Protein AF-A0A7W7HBT0-F1 (afdb_monomer_lite)

Organism: NCBI:txid113568

Secondary structure (DSSP, 8-state):
---GGGSPPPHHHHHHHHHHHHHHSS---TT-HHHHHHHHHHTS-HHHHHHHHHHHHHHHSTTSSSPPP-SHHHHHHHHHHT-HHHHHHHHHHHHHHHHHHHHSEEE-TTS-EEEEEPPPPPP-S----SSSHHHHHHHHHHHHHHHHHHHHH-TTSSSEEEEEEE-SS-EEEEEEEETTTTEEEEE-SS--HHHHHHHHHHHHHHHTT-SS--EEEEEESSPPPHHHHHHHHHTT-EEEEEETTEEEETTTTGGG--

Sequence (258 aa):
MGVRDGLPWLLDEYWIVGDLWLRRGRTVGTGDPEVVAIASLLGRSPSSVSRRVGNFAGTDQPGKGLKPLTGEPLRIWESLRGNPAALARAVAQARSRLTLLNSGFSVSRVGAGVRIIAPELPNTEPVAVTTQETVREAKQAEAELREQFRVWRDPKGQRLRGIAIKAPESTLRVDLYDQSINLLIEVKATTDRDLLRFAVGQLYDYRRYLDFEVDLAILLPSRPNEDLMGLLEVARIGAIWRDGTSFTDSQDGHLLRS

pLDDT: mean 91.41, std 9.84, range [48.25, 98.69]

Structure (mmCIF, N/CA/C/O backbone):
data_AF-A0A7W7HBT0-F1
#
_entry.id   AF-A0A7W7HBT0-F1
#
loop_
_atom_site.group_PDB
_atom_site.id
_atom_site.type_symbol
_atom_site.label_atom_id
_atom_site.label_alt_id
_atom_site.label_comp_id
_atom_site.label_asym_id
_atom_site.label_entity_id
_atom_site.label_seq_id
_atom_site.pdbx_PDB_ins_code
_atom_site.Cartn_x
_atom_site.Cartn_y
_atom_site.Cartn_z
_atom_site.occupancy
_atom_site.B_iso_or_equiv
_atom_site.auth_seq_id
_atom_site.auth_comp_id
_atom_site.auth_asym_id
_atom_site.auth_atom_id
_atom_site.pdbx_PDB_model_num
ATOM 1 N N . MET A 1 1 ? 1.638 19.165 -9.514 1.00 48.25 1 MET A N 1
ATOM 2 C CA . MET A 1 1 ? 2.579 18.260 -8.815 1.00 48.25 1 MET A CA 1
ATOM 3 C C . MET A 1 1 ? 3.932 18.361 -9.496 1.00 48.25 1 MET A C 1
ATOM 5 O O . MET A 1 1 ? 3.962 18.394 -10.719 1.00 48.25 1 MET A O 1
ATOM 9 N N . GLY A 1 2 ? 5.017 18.492 -8.730 1.00 58.69 2 GLY A N 1
ATOM 10 C CA . GLY A 1 2 ? 6.371 18.557 -9.286 1.00 58.69 2 GLY A CA 1
ATOM 11 C C . GLY A 1 2 ? 6.822 17.213 -9.863 1.00 58.69 2 GLY A C 1
ATOM 12 O O . GLY A 1 2 ? 6.301 16.164 -9.489 1.00 58.69 2 GLY A O 1
ATOM 13 N N . VAL A 1 3 ? 7.797 17.258 -10.769 1.00 74.50 3 VAL A N 1
ATOM 14 C CA . VAL A 1 3 ? 8.422 16.068 -11.356 1.00 74.50 3 VAL A CA 1
ATOM 15 C C . VAL A 1 3 ? 9.111 15.252 -10.252 1.00 74.50 3 VAL A C 1
ATOM 17 O O . VAL A 1 3 ? 9.986 15.757 -9.552 1.00 74.50 3 VAL A O 1
ATOM 20 N N . ARG A 1 4 ? 8.742 13.975 -10.101 1.00 83.38 4 ARG A N 1
ATOM 21 C CA . ARG A 1 4 ? 9.194 13.048 -9.042 1.00 83.38 4 ARG A CA 1
ATOM 22 C C . ARG A 1 4 ? 10.583 12.444 -9.288 1.00 83.38 4 ARG A C 1
ATOM 24 O O . ARG A 1 4 ? 10.919 11.410 -8.720 1.00 83.38 4 ARG A O 1
ATOM 31 N N . ASP A 1 5 ? 11.411 13.062 -10.123 1.00 84.06 5 ASP A N 1
ATOM 32 C CA . ASP A 1 5 ? 12.681 12.472 -10.570 1.00 84.06 5 ASP A CA 1
ATOM 33 C C . ASP A 1 5 ? 13.695 12.248 -9.440 1.00 84.06 5 ASP A C 1
ATOM 35 O O . ASP A 1 5 ? 14.483 11.309 -9.521 1.0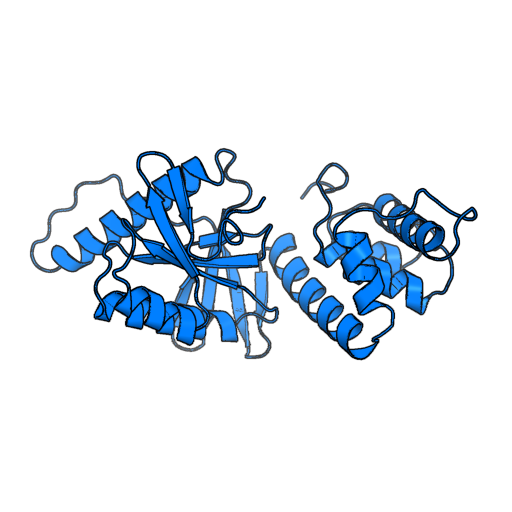0 84.06 5 ASP A O 1
ATOM 39 N N . GLY A 1 6 ? 13.642 13.055 -8.375 1.00 80.25 6 GLY A N 1
ATOM 40 C CA . GLY A 1 6 ? 14.481 12.896 -7.181 1.00 80.25 6 GLY A CA 1
ATOM 41 C C . GLY A 1 6 ? 13.954 11.892 -6.149 1.00 80.25 6 GLY A C 1
ATOM 42 O O . GLY A 1 6 ? 14.636 11.632 -5.161 1.00 80.25 6 GLY A O 1
ATOM 43 N N . LEU A 1 7 ? 12.753 11.337 -6.346 1.00 84.69 7 LEU A N 1
ATOM 44 C CA . LEU A 1 7 ? 12.173 10.353 -5.433 1.00 84.69 7 LEU A CA 1
ATOM 45 C C . LEU A 1 7 ? 12.565 8.923 -5.837 1.00 84.69 7 LEU A C 1
ATOM 47 O O . LEU A 1 7 ? 12.660 8.636 -7.042 1.00 84.69 7 LEU A O 1
ATOM 51 N N . PRO A 1 8 ? 12.721 8.007 -4.858 1.00 87.62 8 PRO A N 1
ATOM 52 C CA . PRO A 1 8 ? 12.894 6.583 -5.123 1.00 87.62 8 PRO A CA 1
ATOM 53 C C . PRO A 1 8 ? 11.833 6.046 -6.086 1.00 87.62 8 PRO A C 1
ATOM 55 O O . PRO A 1 8 ? 10.695 6.521 -6.105 1.00 87.62 8 PRO A O 1
ATOM 58 N N . TRP A 1 9 ? 12.225 5.080 -6.914 1.00 90.88 9 TRP A N 1
ATOM 59 C CA . TRP A 1 9 ? 11.304 4.399 -7.820 1.00 90.88 9 TRP A CA 1
ATOM 60 C C . TRP A 1 9 ? 10.482 3.365 -7.059 1.00 90.88 9 TRP A C 1
ATOM 62 O O . TRP A 1 9 ? 11.053 2.536 -6.353 1.00 90.88 9 TRP A O 1
ATOM 72 N N . LEU A 1 10 ? 9.164 3.401 -7.235 1.00 90.06 10 LEU A N 1
ATOM 73 C CA . LEU A 1 10 ? 8.273 2.338 -6.780 1.00 90.06 10 LEU A CA 1
ATOM 74 C C . LEU A 1 10 ? 8.448 1.111 -7.681 1.00 90.06 10 LEU A C 1
ATOM 76 O O . LEU A 1 10 ? 8.744 1.250 -8.869 1.00 90.06 10 LEU A O 1
ATOM 80 N N . LEU A 1 11 ? 8.204 -0.086 -7.146 1.00 90.19 11 LEU A N 1
ATOM 81 C CA . LEU A 1 11 ? 8.225 -1.323 -7.939 1.00 90.19 11 LEU A CA 1
ATOM 82 C C . LEU A 1 11 ? 7.281 -1.253 -9.152 1.00 90.19 11 LEU A C 1
ATOM 84 O O . LEU A 1 11 ? 7.676 -1.620 -10.254 1.00 90.19 11 LEU A O 1
ATOM 88 N N . ASP A 1 12 ? 6.096 -0.664 -8.983 1.00 93.38 12 ASP A N 1
ATOM 89 C CA . ASP A 1 12 ? 5.114 -0.435 -10.055 1.00 93.38 12 ASP A CA 1
ATOM 90 C C . ASP A 1 12 ? 5.696 0.306 -11.266 1.00 93.38 12 ASP A C 1
ATOM 92 O O . ASP A 1 12 ? 5.396 -0.003 -12.422 1.00 93.38 12 ASP A O 1
ATOM 96 N N . GLU A 1 13 ? 6.571 1.278 -11.004 1.00 95.06 13 GLU A N 1
ATOM 97 C CA . GLU A 1 13 ? 7.217 2.070 -12.043 1.00 95.06 13 GLU A CA 1
ATOM 98 C C . GLU A 1 13 ? 8.218 1.225 -12.845 1.00 95.06 13 GLU A C 1
ATOM 100 O O . GLU A 1 13 ? 8.350 1.412 -14.056 1.00 95.06 13 GLU A O 1
ATOM 105 N N . TYR A 1 14 ? 8.884 0.255 -12.206 1.00 95.38 14 TYR A N 1
ATOM 106 C CA . TYR A 1 14 ? 9.753 -0.691 -12.905 1.00 95.38 14 TYR A CA 1
ATOM 107 C C . TYR A 1 14 ? 8.960 -1.612 -13.835 1.00 95.38 14 TYR A C 1
ATOM 109 O O . TYR A 1 14 ? 9.419 -1.843 -14.950 1.00 95.38 14 TYR A O 1
ATOM 117 N N . TRP A 1 15 ? 7.770 -2.087 -13.450 1.00 94.44 15 TRP A N 1
ATOM 118 C CA . TRP A 1 15 ? 6.969 -2.985 -14.303 1.00 94.44 15 TRP A CA 1
ATOM 119 C C . TRP A 1 15 ? 6.529 -2.310 -15.590 1.00 94.44 15 TRP A C 1
ATOM 121 O O . TRP A 1 15 ? 6.688 -2.874 -16.670 1.00 94.44 15 TRP A O 1
ATOM 131 N N . ILE A 1 16 ? 6.043 -1.075 -15.486 1.00 96.56 16 ILE A N 1
ATOM 132 C CA . ILE A 1 16 ? 5.579 -0.311 -16.646 1.00 96.56 16 ILE A CA 1
ATOM 133 C C . ILE A 1 16 ? 6.736 -0.016 -17.606 1.00 96.56 16 ILE A C 1
ATOM 135 O O . ILE A 1 16 ? 6.577 -0.133 -18.821 1.00 96.56 16 ILE A O 1
ATOM 139 N N . VAL A 1 17 ? 7.908 0.355 -17.081 1.00 96.75 17 VAL A N 1
ATOM 140 C CA . VAL A 1 17 ? 9.071 0.665 -17.924 1.00 96.75 17 VAL A CA 1
ATOM 141 C C . VAL A 1 17 ? 9.735 -0.597 -18.481 1.00 96.75 17 VAL A C 1
ATOM 143 O O . VAL A 1 17 ? 10.187 -0.593 -19.626 1.00 96.75 17 VAL A O 1
ATOM 146 N N . GLY A 1 18 ? 9.772 -1.683 -17.714 1.00 95.12 18 GLY A N 1
ATOM 147 C CA . GLY A 1 18 ? 10.274 -2.975 -18.174 1.00 95.12 18 GLY A CA 1
ATOM 148 C C . GLY A 1 18 ? 9.416 -3.546 -19.303 1.00 95.12 18 GLY A C 1
ATOM 149 O O . GLY A 1 18 ? 9.945 -3.975 -20.325 1.00 95.12 18 GLY A O 1
ATOM 150 N N . ASP A 1 19 ? 8.090 -3.470 -19.181 1.00 96.12 19 ASP A N 1
ATOM 151 C CA . ASP A 1 19 ? 7.163 -3.842 -20.255 1.00 96.12 19 ASP A CA 1
ATOM 152 C C . ASP A 1 19 ? 7.398 -3.032 -21.539 1.00 96.12 19 ASP A C 1
ATOM 154 O O . ASP A 1 19 ? 7.456 -3.603 -22.630 1.00 96.12 19 ASP A O 1
ATOM 158 N N . LEU A 1 20 ? 7.629 -1.718 -21.418 1.00 96.38 20 LEU A N 1
ATOM 159 C CA . LEU A 1 20 ? 8.027 -0.888 -22.557 1.00 96.38 20 LEU A CA 1
ATOM 160 C C . LEU A 1 20 ? 9.319 -1.402 -23.205 1.00 96.38 20 LEU A C 1
ATOM 162 O O . LEU A 1 20 ? 9.377 -1.532 -24.427 1.00 96.38 20 LEU A O 1
ATOM 166 N N . TRP A 1 21 ? 10.345 -1.711 -22.408 1.00 94.81 21 TRP A N 1
ATOM 167 C CA . TRP A 1 21 ? 11.598 -2.269 -22.916 1.00 94.81 21 TRP A CA 1
ATOM 168 C C . TRP A 1 21 ? 11.374 -3.580 -23.683 1.00 94.81 21 TRP A C 1
ATOM 170 O O . TRP A 1 21 ? 11.821 -3.686 -24.824 1.00 94.81 21 TRP A O 1
ATOM 180 N N . LEU A 1 22 ? 10.640 -4.543 -23.113 1.00 93.50 22 LEU A N 1
ATOM 181 C CA . LEU A 1 22 ? 10.389 -5.836 -23.761 1.00 93.50 22 LEU A CA 1
ATOM 182 C C . LEU A 1 22 ? 9.618 -5.693 -25.070 1.00 93.50 22 LEU A C 1
ATOM 184 O O . LEU A 1 22 ? 9.996 -6.300 -26.069 1.00 93.50 22 LEU A O 1
ATOM 188 N N . ARG A 1 23 ? 8.562 -4.872 -25.091 1.00 94.12 23 ARG A N 1
ATOM 189 C CA . ARG A 1 23 ? 7.756 -4.667 -26.303 1.00 94.12 23 ARG A CA 1
ATOM 190 C C . ARG A 1 23 ? 8.524 -3.950 -27.403 1.00 94.12 23 ARG A C 1
ATOM 192 O O . ARG A 1 23 ? 8.277 -4.197 -28.580 1.00 94.12 23 ARG A O 1
ATOM 199 N N . ARG A 1 24 ? 9.421 -3.029 -27.043 1.00 94.81 24 ARG A N 1
ATOM 200 C CA . ARG A 1 24 ? 10.194 -2.252 -28.020 1.00 94.81 24 ARG A CA 1
ATOM 201 C C . ARG A 1 24 ? 11.446 -2.984 -28.490 1.00 94.81 24 ARG A C 1
ATOM 203 O O . ARG A 1 24 ? 11.852 -2.772 -29.629 1.00 94.81 24 ARG A O 1
ATOM 210 N N . GLY A 1 25 ? 12.076 -3.785 -27.630 1.00 92.00 25 GLY A N 1
ATOM 211 C CA . GLY A 1 25 ? 13.332 -4.489 -27.916 1.00 92.00 25 GLY A CA 1
ATOM 212 C C . GLY A 1 25 ? 14.528 -3.563 -28.178 1.00 92.00 25 GLY A C 1
ATOM 213 O O . GLY A 1 25 ? 15.557 -4.006 -28.684 1.00 92.00 25 GLY A O 1
ATOM 214 N N . ARG A 1 26 ? 14.393 -2.264 -27.887 1.00 92.06 26 ARG A N 1
ATOM 215 C CA . ARG A 1 26 ? 15.406 -1.227 -28.117 1.00 92.06 26 ARG A CA 1
ATOM 216 C C . ARG A 1 26 ? 15.222 -0.063 -27.153 1.00 92.06 26 ARG A C 1
ATOM 218 O O . ARG A 1 26 ? 14.149 0.122 -26.580 1.00 92.06 26 ARG A O 1
ATOM 225 N N . THR A 1 27 ? 16.263 0.753 -27.006 1.00 90.62 27 THR A N 1
ATOM 226 C CA . THR A 1 27 ? 16.156 2.012 -26.266 1.00 90.62 27 THR A CA 1
ATOM 227 C C . THR A 1 27 ? 15.203 2.974 -26.980 1.00 90.62 27 THR A C 1
ATOM 229 O O . THR A 1 27 ? 15.028 2.944 -28.203 1.00 90.62 27 THR A O 1
ATOM 232 N N . VAL A 1 28 ? 14.565 3.833 -26.191 1.00 94.44 28 VAL A N 1
ATOM 233 C CA . VAL A 1 28 ? 13.573 4.812 -26.648 1.00 94.44 28 VAL A CA 1
ATOM 234 C C . VAL A 1 28 ? 14.000 6.210 -26.226 1.00 94.44 28 VAL A C 1
ATOM 236 O O . VAL A 1 28 ? 14.587 6.393 -25.158 1.00 94.44 28 VAL A O 1
ATOM 239 N N . GLY A 1 29 ? 13.737 7.194 -27.083 1.00 93.56 29 GLY A N 1
ATOM 240 C CA . GLY A 1 29 ? 14.080 8.592 -26.834 1.00 93.56 29 GLY A CA 1
ATOM 241 C C . GLY A 1 29 ? 13.045 9.310 -25.970 1.00 93.56 29 GLY A C 1
ATOM 242 O O . GLY A 1 29 ? 11.930 8.836 -25.775 1.00 93.56 29 GLY A O 1
ATOM 243 N N . THR A 1 30 ? 13.400 10.497 -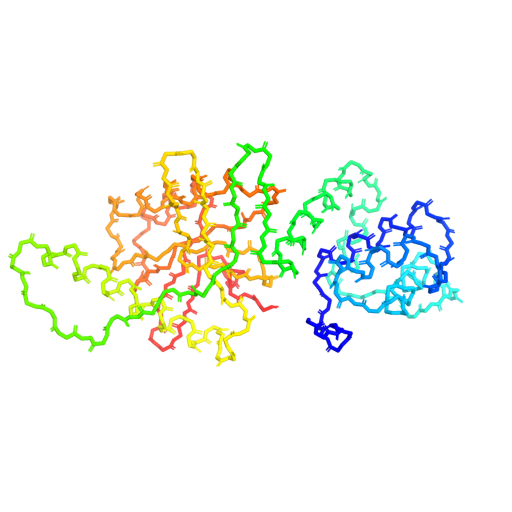25.487 1.00 96.50 30 THR A N 1
ATOM 244 C CA . THR A 1 30 ? 12.529 11.332 -24.641 1.00 96.50 30 THR A CA 1
ATOM 245 C C . THR A 1 30 ? 11.312 11.900 -25.372 1.00 96.50 30 THR A C 1
ATOM 247 O O . THR A 1 30 ? 10.316 12.206 -24.728 1.00 96.50 30 THR A O 1
ATOM 250 N N . GLY A 1 31 ? 11.385 12.033 -26.700 1.00 95.44 31 GLY A N 1
ATOM 251 C CA . GLY A 1 31 ? 10.276 12.480 -27.549 1.00 95.44 31 GLY A CA 1
ATOM 252 C C . GLY A 1 31 ? 9.340 11.363 -28.015 1.00 95.44 31 GLY A C 1
ATOM 253 O O . GLY A 1 31 ? 8.405 11.641 -28.759 1.00 95.44 31 GLY A O 1
ATOM 254 N N . ASP A 1 32 ? 9.585 10.106 -27.628 1.00 97.38 32 ASP A N 1
ATOM 255 C CA . ASP A 1 32 ? 8.683 9.005 -27.970 1.00 97.38 32 ASP A CA 1
ATOM 256 C C . ASP A 1 32 ? 7.313 9.221 -27.284 1.00 97.38 32 ASP A C 1
ATOM 258 O O . ASP A 1 32 ? 7.275 9.413 -26.062 1.00 97.38 32 ASP A O 1
ATOM 262 N N . PRO A 1 33 ? 6.183 9.198 -28.021 1.00 97.25 33 PRO A N 1
ATOM 263 C CA . PRO A 1 33 ? 4.863 9.463 -27.445 1.00 97.25 33 PRO A CA 1
ATOM 264 C C . PRO A 1 33 ? 4.499 8.540 -26.276 1.00 97.25 33 PRO A C 1
ATOM 266 O O . PRO A 1 33 ? 3.848 8.970 -25.323 1.00 97.25 33 PRO A O 1
ATOM 269 N N . GLU A 1 34 ? 4.938 7.280 -26.310 1.00 96.75 34 GLU A N 1
ATOM 270 C CA . GLU A 1 34 ? 4.670 6.325 -25.236 1.00 96.75 34 GLU A CA 1
ATOM 271 C C . GLU A 1 34 ? 5.521 6.626 -23.996 1.00 96.75 34 GLU A C 1
ATOM 273 O O . GLU A 1 34 ? 5.037 6.512 -22.869 1.00 96.75 34 GLU A O 1
ATOM 278 N N . VAL A 1 35 ? 6.761 7.089 -24.189 1.00 97.88 35 VAL A N 1
ATOM 279 C CA . VAL A 1 35 ? 7.620 7.571 -23.096 1.00 97.88 35 VAL A CA 1
ATOM 280 C C . VAL A 1 35 ? 7.002 8.794 -22.428 1.00 97.88 35 VAL A C 1
ATOM 282 O O . VAL A 1 35 ? 6.981 8.861 -21.200 1.00 97.88 35 VAL A O 1
ATOM 285 N N . VAL A 1 36 ? 6.457 9.733 -23.205 1.00 97.56 36 VAL A N 1
ATOM 286 C CA . VAL A 1 36 ? 5.762 10.920 -22.678 1.00 97.56 36 VAL A CA 1
ATOM 287 C C . VAL A 1 36 ? 4.511 10.523 -21.888 1.00 97.56 36 VAL A C 1
ATOM 289 O O . VAL A 1 36 ? 4.302 11.018 -20.779 1.00 97.56 36 VAL A O 1
ATOM 292 N N . ALA A 1 37 ? 3.709 9.591 -22.408 1.00 96.25 37 ALA A N 1
ATOM 293 C CA . ALA A 1 37 ? 2.518 9.099 -21.720 1.00 96.25 37 ALA A CA 1
ATOM 294 C C . ALA A 1 37 ? 2.860 8.378 -20.405 1.00 96.25 37 ALA A C 1
ATOM 296 O O . ALA A 1 37 ? 2.232 8.632 -19.376 1.00 96.25 37 ALA A O 1
ATOM 297 N N . ILE A 1 38 ? 3.885 7.517 -20.408 1.00 97.00 38 ILE A N 1
ATOM 298 C CA . ILE A 1 38 ? 4.370 6.855 -19.191 1.00 97.00 38 ILE A CA 1
ATOM 299 C C . ILE A 1 38 ? 4.902 7.895 -18.208 1.00 97.00 38 ILE A C 1
ATOM 301 O O . ILE A 1 38 ? 4.510 7.872 -17.050 1.00 97.00 38 ILE A O 1
ATOM 305 N N . ALA A 1 39 ? 5.720 8.848 -18.653 1.00 96.12 39 ALA A N 1
ATOM 306 C CA . ALA A 1 39 ? 6.246 9.913 -17.803 1.00 96.12 39 ALA A CA 1
ATOM 307 C C . ALA A 1 39 ? 5.128 10.689 -17.086 1.00 96.12 39 ALA A C 1
ATOM 309 O O . ALA A 1 39 ? 5.198 10.879 -15.871 1.00 96.12 39 ALA A O 1
ATOM 310 N N . SER A 1 40 ? 4.058 11.038 -17.809 1.00 94.62 40 SER A N 1
ATOM 311 C CA . SER A 1 40 ? 2.860 11.651 -17.228 1.00 94.62 40 SER A CA 1
ATOM 312 C C . SER A 1 40 ? 2.193 10.744 -16.188 1.00 94.62 40 SER A C 1
ATOM 314 O O . SER A 1 40 ? 1.950 11.191 -15.068 1.00 94.62 40 SER A O 1
ATOM 316 N N . LEU A 1 41 ? 1.981 9.460 -16.511 1.00 94.81 41 LEU A N 1
ATOM 317 C CA . LEU A 1 41 ? 1.403 8.486 -15.581 1.00 94.81 41 LEU A CA 1
ATOM 318 C C . LEU A 1 41 ? 2.249 8.298 -14.324 1.00 94.81 41 LEU A C 1
ATOM 320 O O . LEU A 1 41 ? 1.666 8.090 -13.271 1.00 94.81 41 LEU A O 1
ATOM 324 N N . LEU A 1 42 ? 3.581 8.334 -14.413 1.00 93.75 42 LEU A N 1
ATOM 325 C CA . LEU A 1 42 ? 4.472 8.137 -13.264 1.00 93.75 42 LEU A CA 1
ATOM 326 C C . LEU A 1 42 ? 4.726 9.436 -12.485 1.00 93.75 42 LEU A C 1
ATOM 328 O O . LEU A 1 42 ? 5.240 9.404 -11.367 1.00 93.75 42 LEU A O 1
ATOM 332 N N . GLY A 1 43 ? 4.361 10.590 -13.050 1.00 92.50 43 GLY A N 1
ATOM 333 C CA . GLY A 1 43 ? 4.745 11.894 -12.515 1.00 92.50 43 GLY A CA 1
ATOM 334 C C . GLY A 1 43 ? 6.257 12.137 -12.596 1.00 92.50 43 GLY A C 1
ATOM 335 O O . GLY A 1 43 ? 6.806 12.847 -11.758 1.00 92.50 43 GLY A O 1
ATOM 336 N N . ARG A 1 44 ? 6.944 11.530 -13.572 1.00 94.38 44 ARG A N 1
ATOM 337 C CA . ARG A 1 44 ? 8.395 11.650 -13.823 1.00 94.38 44 ARG A CA 1
ATOM 338 C C . ARG A 1 44 ? 8.666 12.390 -15.129 1.00 94.38 44 ARG A C 1
ATOM 340 O O . ARG A 1 44 ? 7.746 12.642 -15.900 1.00 94.38 44 ARG A O 1
ATOM 347 N N . SER A 1 45 ? 9.924 12.738 -15.406 1.00 96.25 45 SER A N 1
ATOM 348 C CA . SER A 1 45 ? 10.279 13.287 -16.720 1.00 96.25 45 SER A CA 1
ATOM 349 C C . SER A 1 45 ? 10.422 12.187 -17.784 1.00 96.25 45 SER A C 1
ATOM 351 O O . SER A 1 45 ? 10.832 11.063 -17.466 1.00 96.25 45 SER A O 1
ATOM 353 N N . PRO A 1 46 ? 10.191 12.506 -19.072 1.00 97.69 46 PRO A N 1
ATOM 354 C CA . PRO A 1 46 ? 10.508 11.599 -20.178 1.00 97.69 46 PRO A CA 1
ATOM 355 C C . PRO A 1 46 ? 11.973 11.136 -20.177 1.00 97.69 46 PRO A C 1
ATOM 357 O O . PRO A 1 46 ? 12.264 9.981 -20.482 1.00 97.69 46 PRO A O 1
ATOM 360 N N . SER A 1 47 ? 12.901 12.006 -19.764 1.00 96.44 47 SER A N 1
ATOM 361 C CA . SER A 1 47 ? 14.324 11.680 -19.597 1.00 96.44 47 SER A CA 1
ATOM 362 C C . SER A 1 47 ? 14.558 10.598 -18.546 1.00 96.44 47 SER A C 1
ATOM 364 O O . SER A 1 47 ? 15.361 9.693 -18.762 1.00 96.44 47 SER A O 1
ATOM 366 N N . SER A 1 48 ? 13.846 10.663 -17.421 1.00 96.19 48 SER A N 1
ATOM 367 C CA . SER A 1 48 ? 13.910 9.669 -16.346 1.00 96.19 48 SER A CA 1
ATOM 368 C C . SER A 1 48 ? 13.407 8.300 -16.811 1.00 96.19 48 SER A C 1
ATOM 370 O O . SER A 1 48 ? 14.068 7.285 -16.588 1.00 96.19 48 SER A O 1
ATOM 372 N N . VAL A 1 49 ? 12.292 8.279 -17.548 1.00 97.12 49 VAL A N 1
ATOM 373 C CA . VAL A 1 49 ? 11.718 7.058 -18.134 1.00 97.12 49 VAL A CA 1
ATOM 374 C C . VAL A 1 49 ? 12.646 6.458 -19.195 1.00 97.12 49 VAL A C 1
ATOM 376 O O . VAL A 1 49 ? 12.993 5.283 -19.105 1.00 97.12 49 VAL A O 1
ATOM 379 N N . SER A 1 50 ? 13.114 7.261 -20.155 1.00 96.75 50 SER A N 1
ATOM 380 C CA . SER A 1 50 ? 14.057 6.830 -21.201 1.00 96.75 50 SER A CA 1
ATOM 381 C C . SER A 1 50 ? 15.353 6.267 -20.603 1.00 96.75 50 SER A C 1
ATOM 383 O O . SER A 1 50 ? 15.812 5.190 -20.992 1.00 96.75 50 SER A O 1
ATOM 385 N N . ARG A 1 51 ? 15.903 6.929 -19.574 1.00 95.88 51 ARG A N 1
ATOM 386 C CA . ARG A 1 51 ? 17.058 6.423 -18.824 1.00 95.88 51 ARG A CA 1
ATOM 387 C C . ARG A 1 51 ? 16.754 5.079 -18.166 1.00 95.88 51 ARG A C 1
ATOM 389 O O . ARG A 1 51 ? 17.579 4.174 -18.243 1.00 95.88 51 ARG A O 1
ATOM 396 N N . ARG A 1 52 ? 15.576 4.919 -17.559 1.00 96.25 52 ARG A N 1
ATOM 397 C CA . ARG A 1 52 ? 15.191 3.652 -16.930 1.00 96.25 52 ARG A CA 1
ATOM 398 C C . ARG A 1 52 ? 15.049 2.518 -17.949 1.00 96.25 52 ARG A C 1
ATOM 400 O O . ARG A 1 52 ? 15.519 1.422 -17.661 1.00 96.25 52 ARG A O 1
ATOM 407 N N . VAL A 1 53 ? 14.531 2.779 -19.154 1.00 95.94 53 VAL A N 1
ATOM 408 C CA . VAL A 1 53 ? 14.574 1.807 -20.269 1.00 95.94 53 VAL A CA 1
ATOM 409 C C . VAL A 1 53 ? 16.019 1.420 -20.597 1.00 95.94 53 VAL A C 1
ATOM 411 O O . VAL A 1 53 ? 16.325 0.244 -20.763 1.00 95.94 53 VAL A O 1
ATOM 414 N N . GLY A 1 54 ? 16.936 2.390 -20.621 1.00 95.06 54 GLY A N 1
ATOM 415 C CA . GLY A 1 54 ? 18.366 2.128 -20.801 1.00 95.06 54 GLY A CA 1
ATOM 416 C C . GLY A 1 54 ? 18.994 1.258 -19.702 1.00 95.06 54 GLY A C 1
ATOM 417 O O . GLY A 1 54 ? 19.946 0.531 -19.987 1.00 95.06 54 GLY A O 1
ATOM 418 N N . ASN A 1 55 ? 18.477 1.290 -18.466 1.00 95.25 55 ASN A N 1
ATOM 419 C CA . ASN A 1 55 ? 18.920 0.378 -17.404 1.00 95.25 55 ASN A CA 1
ATOM 420 C C . ASN A 1 55 ? 18.452 -1.061 -17.655 1.00 95.25 55 ASN A C 1
ATOM 422 O O . ASN A 1 55 ? 19.244 -1.977 -17.462 1.00 95.25 55 ASN A O 1
ATOM 426 N N . PHE A 1 56 ? 17.214 -1.262 -18.123 1.00 94.50 56 PHE A N 1
ATOM 427 C CA . PHE A 1 56 ? 16.746 -2.587 -18.551 1.00 94.50 56 PHE A CA 1
ATOM 428 C C . PHE A 1 56 ? 17.570 -3.123 -19.726 1.00 94.50 56 PHE A C 1
ATOM 430 O O . PHE A 1 56 ? 17.946 -4.293 -19.720 1.00 94.50 56 PHE A O 1
ATOM 437 N N . ALA A 1 57 ? 17.939 -2.256 -20.676 1.00 92.69 57 ALA A N 1
ATOM 438 C CA . ALA A 1 57 ? 18.852 -2.619 -21.756 1.00 92.69 57 ALA A CA 1
ATOM 439 C C . ALA A 1 57 ? 20.198 -3.131 -21.224 1.00 92.69 57 ALA A C 1
ATOM 441 O O . ALA A 1 57 ? 20.643 -4.197 -21.631 1.00 92.69 57 ALA A O 1
ATOM 442 N N . GLY A 1 58 ? 20.807 -2.423 -20.267 1.00 93.00 58 GLY A N 1
ATOM 443 C CA . GLY A 1 58 ? 22.059 -2.861 -19.645 1.00 93.00 58 GLY A CA 1
ATOM 444 C C . GLY A 1 58 ? 21.928 -4.121 -18.785 1.00 93.00 58 GLY A C 1
ATOM 445 O O . GLY A 1 58 ? 22.881 -4.891 -18.696 1.00 9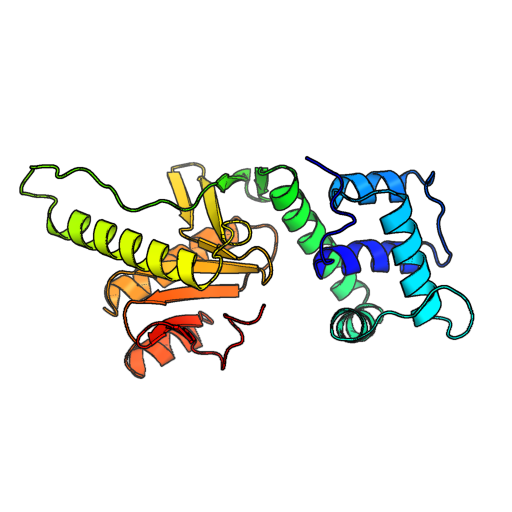3.00 58 GLY A O 1
ATOM 446 N N . THR A 1 59 ? 20.761 -4.355 -18.176 1.00 92.62 59 THR A N 1
ATOM 447 C CA . THR A 1 59 ? 20.443 -5.611 -17.479 1.00 92.62 59 THR A CA 1
ATOM 448 C C . THR A 1 59 ? 20.376 -6.790 -18.445 1.00 92.62 59 THR A C 1
ATOM 450 O O . THR A 1 59 ? 20.960 -7.833 -18.173 1.00 92.62 59 THR A O 1
ATOM 453 N N . ASP A 1 60 ? 19.693 -6.629 -19.577 1.00 88.62 60 ASP A N 1
ATOM 454 C CA . ASP A 1 60 ? 19.478 -7.714 -20.536 1.00 88.62 60 ASP A CA 1
ATOM 455 C C . ASP A 1 60 ? 20.664 -7.920 -21.488 1.00 88.62 60 ASP A C 1
ATOM 457 O O . ASP A 1 60 ? 20.824 -9.003 -22.050 1.00 88.62 60 ASP A O 1
ATOM 461 N N . GLN A 1 61 ? 21.492 -6.891 -21.679 1.00 86.62 61 GLN A N 1
ATOM 462 C CA . GLN A 1 61 ? 22.659 -6.899 -22.559 1.00 86.62 61 GLN A CA 1
ATOM 463 C C . GLN A 1 61 ? 23.892 -6.350 -21.817 1.00 86.62 61 GLN A C 1
ATOM 465 O O . GLN A 1 61 ? 24.322 -5.221 -22.071 1.00 86.62 61 GLN A O 1
ATOM 470 N N . PRO A 1 62 ? 24.499 -7.125 -20.896 1.00 79.44 62 PRO A N 1
ATOM 471 C CA . PRO A 1 62 ? 25.660 -6.672 -20.135 1.00 79.44 62 PRO A CA 1
ATOM 472 C C . PRO A 1 62 ? 26.792 -6.163 -21.042 1.00 79.44 62 PRO A C 1
ATOM 474 O O . PRO A 1 62 ? 27.152 -6.794 -22.034 1.00 79.44 62 PRO A O 1
ATOM 477 N N . GLY A 1 63 ? 27.343 -4.991 -20.715 1.00 74.62 63 GLY A N 1
ATOM 478 C CA . GLY A 1 63 ? 28.364 -4.312 -21.526 1.00 74.62 63 GLY A CA 1
ATOM 479 C C . GLY A 1 63 ? 27.814 -3.436 -22.662 1.00 74.62 63 GLY A C 1
ATOM 480 O O . GLY A 1 63 ? 28.580 -2.694 -23.274 1.00 74.62 63 GLY A O 1
ATOM 481 N N . LYS A 1 64 ? 26.498 -3.459 -22.916 1.00 70.69 64 LYS A N 1
ATOM 482 C CA . LYS A 1 64 ? 25.800 -2.574 -23.859 1.00 70.69 64 LYS A CA 1
ATOM 483 C C . LYS A 1 64 ? 24.611 -1.904 -23.162 1.00 70.69 64 LYS A C 1
ATOM 485 O O . LYS A 1 64 ? 23.580 -2.519 -22.940 1.00 70.69 64 LYS A O 1
ATOM 490 N N . GLY A 1 65 ? 24.729 -0.619 -22.836 1.00 79.44 65 GLY A N 1
ATOM 491 C CA . GLY A 1 65 ? 23.641 0.152 -22.221 1.00 79.44 65 GLY A CA 1
ATOM 492 C C . GLY A 1 65 ? 24.057 0.854 -20.934 1.00 79.44 65 GLY A C 1
ATOM 493 O O . GLY A 1 65 ? 25.242 1.061 -20.679 1.00 79.44 65 GLY A O 1
ATOM 494 N N . LEU A 1 66 ? 23.071 1.271 -20.139 1.00 90.50 66 LEU A N 1
ATOM 495 C CA . LEU A 1 66 ? 23.328 1.936 -18.861 1.00 90.50 66 LEU A CA 1
ATOM 496 C C . LEU A 1 66 ? 23.601 0.918 -17.752 1.00 90.50 66 LEU A C 1
ATOM 498 O O . LEU A 1 66 ? 23.476 -0.285 -17.950 1.00 90.50 66 LEU A O 1
ATOM 502 N N . LYS A 1 67 ? 23.955 1.404 -16.557 1.00 92.69 67 LYS A N 1
ATOM 503 C CA . LYS A 1 67 ? 24.165 0.540 -15.389 1.00 92.69 67 LYS A CA 1
ATOM 504 C C . LYS A 1 67 ? 22.945 -0.383 -15.183 1.00 92.69 67 LYS A C 1
ATOM 506 O O . LYS A 1 67 ? 21.827 0.144 -15.159 1.00 92.69 67 LYS A O 1
ATOM 511 N N . PRO A 1 68 ? 23.141 -1.705 -15.030 1.00 93.31 68 PRO A N 1
ATOM 512 C CA . PRO A 1 68 ? 22.052 -2.643 -14.787 1.00 93.31 68 PRO A CA 1
ATOM 513 C C . PRO A 1 68 ? 21.229 -2.290 -13.547 1.00 93.31 68 PRO A C 1
ATOM 515 O O . PRO A 1 68 ? 21.713 -1.638 -12.616 1.00 93.31 68 PRO A O 1
ATOM 518 N N . LEU A 1 69 ? 19.987 -2.767 -13.528 1.00 93.88 69 LEU A N 1
ATOM 519 C CA . LEU A 1 69 ? 19.187 -2.863 -12.311 1.00 93.88 69 LEU A CA 1
ATOM 520 C C . LEU A 1 69 ? 19.885 -3.749 -11.273 1.00 93.88 69 LEU A C 1
ATOM 522 O O . LEU A 1 69 ? 20.624 -4.665 -11.622 1.00 93.88 69 LEU A O 1
ATOM 526 N N . THR A 1 70 ? 19.624 -3.491 -9.995 1.00 92.94 70 THR A N 1
ATOM 527 C CA . THR A 1 70 ? 20.156 -4.271 -8.870 1.00 92.94 70 THR A CA 1
ATOM 528 C C . THR A 1 70 ? 19.091 -4.450 -7.795 1.00 92.94 70 THR A C 1
ATOM 530 O O . THR A 1 70 ? 18.123 -3.691 -7.751 1.00 92.94 70 THR A O 1
ATOM 533 N N . GLY A 1 71 ? 19.304 -5.401 -6.883 1.00 92.44 71 GLY A N 1
ATOM 534 C CA . GLY A 1 71 ? 18.427 -5.617 -5.732 1.00 92.44 71 GLY A CA 1
ATOM 535 C C . GLY A 1 71 ? 17.060 -6.181 -6.118 1.00 92.44 71 GLY A C 1
ATOM 536 O O . GLY A 1 71 ? 16.933 -6.952 -7.069 1.00 92.44 71 GLY A O 1
ATOM 537 N N . GLU A 1 72 ? 16.030 -5.795 -5.370 1.00 89.75 72 GLU A N 1
ATOM 538 C CA . GLU A 1 72 ? 14.672 -6.313 -5.548 1.00 89.75 72 GLU A CA 1
ATOM 539 C C . GLU A 1 72 ? 14.067 -6.060 -6.944 1.00 89.75 72 GLU A C 1
ATOM 541 O O . GLU A 1 72 ? 13.538 -7.018 -7.516 1.00 89.75 72 GLU A O 1
ATOM 546 N N . PRO A 1 73 ? 14.192 -4.862 -7.558 1.00 91.44 73 PRO A N 1
ATOM 547 C CA . PRO A 1 73 ? 13.703 -4.644 -8.918 1.00 91.44 73 PRO A CA 1
ATOM 548 C C . PRO A 1 73 ? 14.292 -5.618 -9.944 1.00 91.44 73 PRO A C 1
ATOM 550 O O . PRO A 1 73 ? 13.568 -6.075 -10.823 1.00 91.44 73 PRO A O 1
ATOM 553 N N . LEU A 1 74 ? 15.583 -5.965 -9.826 1.00 93.56 74 LEU A N 1
ATOM 554 C CA . LEU A 1 74 ? 16.224 -6.951 -10.702 1.00 93.56 74 LEU A CA 1
ATOM 555 C C . LEU A 1 74 ? 15.638 -8.349 -10.477 1.00 93.56 74 LEU A C 1
ATOM 557 O O . LEU A 1 74 ? 15.212 -8.989 -11.433 1.00 93.56 74 LEU A O 1
ATOM 561 N N . ARG A 1 75 ? 15.564 -8.793 -9.217 1.00 91.19 75 ARG A N 1
ATOM 562 C CA . ARG A 1 75 ? 15.068 -10.131 -8.860 1.00 91.19 75 ARG A CA 1
ATOM 563 C C . ARG A 1 75 ? 13.651 -10.377 -9.383 1.00 91.19 75 ARG A C 1
ATOM 565 O O . ARG A 1 75 ? 13.346 -11.453 -9.888 1.00 91.19 75 ARG A O 1
ATOM 572 N N . ILE A 1 76 ? 12.770 -9.388 -9.244 1.00 86.81 76 ILE A N 1
ATOM 573 C CA . ILE A 1 76 ? 11.390 -9.506 -9.729 1.00 86.81 76 ILE A CA 1
ATOM 574 C C . ILE A 1 76 ? 11.335 -9.327 -11.256 1.00 86.81 76 ILE A C 1
ATOM 576 O O . ILE A 1 76 ? 10.547 -9.995 -11.920 1.00 86.81 76 ILE A O 1
ATOM 580 N N . TRP A 1 77 ? 12.190 -8.486 -11.850 1.00 91.25 77 TRP A N 1
ATOM 581 C CA . TRP A 1 77 ? 12.282 -8.400 -13.308 1.00 91.25 77 TRP A CA 1
ATOM 582 C C . TRP A 1 77 ? 12.620 -9.749 -13.944 1.00 91.25 77 TRP A C 1
ATOM 584 O O . TRP A 1 77 ? 11.948 -10.174 -14.883 1.00 91.25 77 TRP A O 1
ATOM 594 N N . GLU A 1 78 ? 13.622 -10.443 -13.408 1.00 91.00 78 GLU A N 1
ATOM 595 C CA . GLU A 1 78 ? 14.039 -11.768 -13.868 1.00 91.00 78 GLU A CA 1
ATOM 596 C C . GLU A 1 78 ? 12.909 -12.801 -13.762 1.00 91.00 78 GLU A C 1
ATOM 598 O O . GLU A 1 78 ? 12.763 -13.632 -14.659 1.00 91.00 78 GLU A O 1
ATOM 603 N N . SER A 1 79 ? 12.063 -12.715 -12.728 1.00 88.50 79 SER A N 1
ATOM 604 C CA . SER A 1 79 ? 10.920 -13.620 -12.572 1.00 88.50 79 SER A CA 1
ATOM 605 C C . SER A 1 79 ? 9.753 -13.296 -13.513 1.00 88.50 79 SER A C 1
ATOM 607 O O . SER A 1 79 ? 9.090 -14.210 -14.006 1.00 88.50 79 SER A O 1
ATOM 609 N N . LEU A 1 80 ? 9.499 -12.015 -13.799 1.00 87.94 80 LEU A N 1
ATOM 610 C CA . LEU A 1 80 ? 8.368 -11.586 -14.626 1.00 87.94 80 LEU A CA 1
ATOM 611 C C . LEU A 1 80 ? 8.655 -11.652 -16.127 1.00 87.94 80 LEU A C 1
ATOM 613 O O . LEU A 1 80 ? 7.767 -12.016 -16.896 1.00 87.94 80 LEU A O 1
ATOM 617 N N . ARG A 1 81 ? 9.874 -11.318 -16.569 1.00 86.50 81 ARG A N 1
ATOM 618 C CA . ARG A 1 81 ? 10.200 -11.179 -18.002 1.00 86.50 81 ARG A CA 1
ATOM 619 C C . ARG A 1 81 ? 10.005 -12.464 -18.813 1.00 86.50 81 ARG A C 1
ATOM 621 O O . ARG A 1 81 ? 9.718 -12.393 -20.002 1.00 86.50 81 ARG A O 1
ATOM 628 N N . GLY A 1 82 ? 10.152 -13.628 -18.175 1.00 88.62 82 GLY A N 1
ATOM 629 C CA . GLY A 1 82 ? 9.922 -14.943 -18.783 1.00 88.62 82 GLY A CA 1
ATOM 630 C C . GLY A 1 82 ? 8.457 -15.393 -18.762 1.00 88.62 82 GLY A C 1
ATOM 631 O O . GLY A 1 82 ? 8.138 -16.450 -19.299 1.00 88.62 82 GLY A O 1
ATOM 632 N N . ASN A 1 83 ? 7.559 -14.615 -18.151 1.00 93.56 83 ASN A N 1
ATOM 633 C CA . ASN A 1 83 ? 6.146 -14.942 -18.004 1.00 93.56 83 ASN A CA 1
ATOM 634 C C . ASN A 1 83 ? 5.269 -13.754 -18.450 1.00 93.56 83 ASN A C 1
ATOM 636 O O . ASN A 1 83 ? 4.849 -12.940 -17.619 1.00 93.56 83 ASN A O 1
ATOM 640 N N . PRO A 1 84 ? 4.943 -13.661 -19.755 1.00 91.31 84 PRO A N 1
ATOM 641 C CA . PRO A 1 84 ? 4.192 -12.535 -20.312 1.00 91.31 84 PRO A CA 1
ATOM 642 C C . PRO A 1 84 ? 2.845 -12.286 -19.622 1.00 91.31 84 PRO A C 1
ATOM 644 O O . PRO A 1 84 ? 2.456 -11.139 -19.418 1.00 91.31 84 PRO A O 1
ATOM 647 N N . ALA A 1 85 ? 2.145 -13.347 -19.207 1.00 93.81 85 ALA A N 1
ATOM 648 C CA . ALA A 1 85 ? 0.865 -13.227 -18.512 1.00 93.81 85 ALA A CA 1
ATOM 649 C C . ALA A 1 85 ? 1.020 -12.663 -17.088 1.00 93.81 85 ALA A C 1
ATOM 651 O O . ALA A 1 85 ? 0.178 -11.891 -16.625 1.00 93.81 85 ALA A O 1
ATOM 652 N N . ALA A 1 86 ? 2.086 -13.032 -16.370 1.00 93.12 86 ALA A N 1
ATOM 653 C CA . ALA A 1 86 ? 2.391 -12.446 -15.066 1.00 93.12 86 ALA A CA 1
ATOM 654 C C . ALA A 1 86 ? 2.793 -10.971 -15.198 1.00 93.12 86 ALA A C 1
ATOM 656 O O . ALA A 1 86 ? 2.261 -10.139 -14.463 1.00 93.12 86 ALA A O 1
ATOM 657 N N . LEU A 1 87 ? 3.646 -10.638 -16.172 1.00 93.75 87 LEU A N 1
ATOM 658 C CA . LEU A 1 87 ? 4.042 -9.256 -16.435 1.00 93.75 87 LEU A CA 1
ATOM 659 C C . LEU A 1 87 ? 2.840 -8.383 -16.815 1.00 93.75 87 LEU A C 1
ATOM 661 O O . LEU A 1 87 ? 2.654 -7.323 -16.227 1.00 93.75 87 LEU A O 1
ATOM 665 N N . ALA A 1 88 ? 1.984 -8.839 -17.734 1.00 94.50 88 ALA A N 1
ATOM 666 C CA . ALA A 1 88 ? 0.798 -8.090 -18.148 1.00 94.50 88 ALA A CA 1
ATOM 667 C C . ALA A 1 88 ? -0.139 -7.789 -16.966 1.00 94.50 88 ALA A C 1
ATOM 669 O O . ALA A 1 88 ? -0.639 -6.670 -16.840 1.00 94.50 88 ALA A O 1
ATOM 670 N N . ARG A 1 89 ? -0.334 -8.756 -16.055 1.00 94.81 89 ARG A N 1
ATOM 671 C CA . ARG A 1 89 ? -1.105 -8.544 -14.820 1.00 94.81 89 ARG A CA 1
ATOM 672 C C . ARG A 1 89 ? -0.434 -7.529 -13.895 1.00 94.81 89 ARG A C 1
ATOM 674 O O . ARG A 1 89 ? -1.113 -6.613 -13.441 1.00 94.81 89 ARG A O 1
ATOM 681 N N . ALA A 1 90 ? 0.872 -7.653 -13.655 1.00 94.12 90 ALA A N 1
ATOM 682 C CA . ALA A 1 90 ? 1.621 -6.717 -12.815 1.00 94.12 90 ALA A CA 1
ATOM 683 C C . ALA A 1 90 ? 1.570 -5.283 -13.370 1.00 94.12 90 ALA A C 1
ATOM 685 O O . ALA A 1 90 ? 1.313 -4.340 -12.627 1.00 94.12 90 ALA A O 1
ATOM 686 N N . VAL A 1 91 ? 1.723 -5.115 -14.687 1.00 96.12 91 VAL A N 1
ATOM 687 C CA . VAL A 1 91 ? 1.617 -3.816 -15.368 1.00 96.12 91 VAL A CA 1
ATOM 688 C C . VAL A 1 91 ? 0.208 -3.241 -15.251 1.00 96.12 91 VAL A C 1
ATOM 690 O O . VAL A 1 91 ? 0.063 -2.049 -14.986 1.00 96.12 91 VAL A O 1
ATOM 693 N N . ALA A 1 92 ? -0.836 -4.057 -15.427 1.00 96.12 92 ALA A N 1
ATOM 694 C CA . ALA A 1 92 ? -2.216 -3.600 -15.283 1.00 96.12 92 ALA A CA 1
ATOM 695 C C . ALA A 1 92 ? -2.496 -3.086 -13.861 1.00 96.12 92 ALA A C 1
ATOM 697 O O . ALA A 1 92 ? -3.027 -1.987 -13.706 1.00 96.12 92 ALA A O 1
ATOM 698 N N . GLN A 1 93 ? -2.071 -3.830 -12.835 1.00 95.38 93 GLN A N 1
ATOM 699 C CA . GLN A 1 93 ? -2.207 -3.411 -11.436 1.00 95.38 93 GLN A CA 1
ATOM 700 C C . GLN A 1 93 ? -1.392 -2.145 -11.133 1.00 95.38 93 GLN A C 1
ATOM 702 O O . GLN A 1 93 ? -1.925 -1.194 -10.562 1.00 95.38 93 GLN A O 1
ATOM 707 N N . ALA A 1 94 ? -0.134 -2.092 -11.580 1.00 95.62 94 ALA A N 1
ATOM 708 C CA . ALA A 1 94 ? 0.741 -0.932 -11.428 1.00 95.62 94 ALA A CA 1
ATOM 709 C C . ALA A 1 94 ? 0.126 0.333 -12.044 1.00 95.62 94 ALA A C 1
ATOM 711 O O . ALA A 1 94 ? 0.151 1.401 -11.436 1.00 95.62 94 ALA A O 1
ATOM 712 N N . ARG A 1 95 ? -0.476 0.221 -13.236 1.00 96.38 95 ARG A N 1
ATOM 713 C CA . ARG A 1 95 ? -1.176 1.338 -13.885 1.00 96.38 95 ARG A CA 1
ATOM 714 C C . ARG A 1 95 ? -2.368 1.802 -13.056 1.00 96.38 95 ARG A C 1
ATOM 716 O O . ARG A 1 95 ? -2.441 2.990 -12.761 1.00 96.38 95 ARG A O 1
ATOM 723 N N . SER A 1 96 ? -3.247 0.888 -12.640 1.00 95.81 96 SER A N 1
ATOM 724 C CA . SER A 1 96 ? -4.405 1.218 -11.797 1.00 95.81 96 SER A CA 1
ATOM 725 C C . SER A 1 96 ? -3.989 1.934 -10.509 1.00 95.81 96 SER A C 1
ATOM 727 O O . SER A 1 96 ? -4.541 2.984 -10.171 1.00 95.81 96 SER A O 1
ATOM 729 N N . ARG A 1 97 ? -2.962 1.420 -9.825 1.00 95.62 97 ARG A N 1
ATOM 730 C CA . ARG A 1 97 ? -2.440 2.011 -8.592 1.00 95.62 97 ARG A CA 1
ATOM 731 C C . ARG A 1 97 ? -1.811 3.384 -8.820 1.00 95.62 97 ARG A C 1
ATOM 733 O O . ARG A 1 97 ? -2.150 4.333 -8.117 1.00 95.62 97 ARG A O 1
ATOM 740 N N . LEU A 1 98 ? -0.931 3.534 -9.812 1.00 94.69 98 LEU A N 1
ATOM 741 C CA . LEU A 1 98 ? -0.264 4.813 -10.088 1.00 94.69 98 LEU A CA 1
ATOM 742 C C . LEU A 1 98 ? -1.236 5.889 -10.580 1.00 94.69 98 LEU A C 1
ATOM 744 O O . LEU A 1 98 ? -1.055 7.058 -10.238 1.00 94.69 98 LEU A O 1
ATOM 748 N N . THR A 1 99 ? -2.297 5.518 -11.303 1.00 94.81 99 THR A N 1
ATOM 749 C CA . THR A 1 99 ? -3.391 6.440 -11.630 1.00 94.81 99 THR A CA 1
ATOM 750 C C . THR A 1 99 ? -4.028 7.003 -10.362 1.00 94.81 99 THR A C 1
ATOM 752 O O . THR A 1 99 ? -4.134 8.227 -10.238 1.00 94.81 99 THR A O 1
ATOM 755 N N . LEU A 1 100 ? -4.389 6.145 -9.399 1.00 95.06 100 LEU A N 1
ATOM 756 C CA . LEU A 1 100 ? -4.945 6.582 -8.117 1.00 95.06 100 LEU A CA 1
ATOM 757 C C . LEU A 1 100 ? -3.955 7.464 -7.341 1.00 95.06 100 LEU A C 1
ATOM 759 O O . LEU A 1 100 ? -4.340 8.517 -6.839 1.00 95.06 100 LEU A O 1
ATOM 763 N N . LEU A 1 101 ? -2.681 7.069 -7.262 1.00 91.94 101 LEU A N 1
ATOM 764 C CA . LEU A 1 101 ? -1.666 7.799 -6.496 1.00 91.94 101 LEU A CA 1
ATOM 765 C C . LEU A 1 101 ? -1.353 9.185 -7.076 1.00 91.94 101 LEU A C 1
ATOM 767 O O . LEU A 1 101 ? -1.191 10.137 -6.316 1.00 91.94 101 LEU A O 1
ATOM 771 N N . ASN A 1 102 ? -1.272 9.314 -8.403 1.00 90.00 102 ASN A N 1
ATOM 772 C CA . ASN A 1 102 ? -0.857 10.568 -9.035 1.00 90.00 102 ASN A CA 1
ATOM 773 C C . ASN A 1 102 ? -2.011 11.541 -9.293 1.00 90.00 102 ASN A C 1
ATOM 775 O O . ASN A 1 102 ? -1.796 12.750 -9.253 1.00 90.00 102 ASN A O 1
ATOM 779 N N . SER A 1 103 ? -3.230 11.052 -9.531 1.00 91.38 103 SER A N 1
ATOM 780 C CA . SER A 1 103 ? -4.403 11.927 -9.696 1.00 91.38 103 SER A CA 1
ATOM 781 C C . SER A 1 103 ? -5.202 12.125 -8.402 1.00 91.38 103 SER A C 1
ATOM 783 O O . SER A 1 103 ? -6.028 13.032 -8.317 1.00 91.38 103 SER A O 1
ATOM 785 N N . GLY A 1 104 ? -4.974 11.280 -7.391 1.00 93.56 104 GLY A N 1
ATOM 786 C CA . GLY A 1 104 ? -5.749 11.247 -6.151 1.00 93.56 104 GLY A CA 1
ATOM 787 C C . GLY A 1 104 ? -7.142 10.628 -6.301 1.00 93.56 104 GLY A C 1
ATOM 788 O O . GLY A 1 104 ? -7.881 10.576 -5.316 1.00 93.56 104 GLY A O 1
ATOM 789 N N . PHE A 1 105 ? -7.516 10.165 -7.500 1.00 95.38 105 PHE A N 1
ATOM 790 C CA . PHE A 1 105 ? -8.829 9.600 -7.790 1.00 95.38 105 PHE A CA 1
ATOM 791 C C . PHE A 1 105 ? -8.770 8.503 -8.858 1.00 95.38 105 PHE A C 1
ATOM 793 O O . PHE A 1 105 ? -7.996 8.554 -9.804 1.00 95.38 105 PHE A O 1
ATOM 800 N N . SER A 1 106 ? -9.636 7.507 -8.744 1.00 95.12 106 SER A N 1
ATOM 801 C CA . SER A 1 106 ? -9.892 6.550 -9.817 1.00 95.12 106 SER A CA 1
ATOM 802 C C . SER A 1 106 ? -11.325 6.044 -9.728 1.00 95.12 106 SER A C 1
ATOM 804 O O . SER A 1 106 ? -11.985 6.203 -8.701 1.00 95.12 106 SER A O 1
ATOM 806 N N . VAL A 1 107 ? -11.811 5.436 -10.802 1.00 95.12 107 VAL A N 1
ATOM 807 C CA . VAL A 1 107 ? -13.061 4.677 -10.790 1.00 95.12 107 VAL A CA 1
ATOM 808 C C . VAL A 1 107 ? -12.682 3.210 -10.899 1.00 95.12 107 VAL A C 1
ATOM 810 O O . VAL A 1 107 ? -11.961 2.838 -11.822 1.00 95.12 107 VAL A O 1
ATOM 813 N N . SER A 1 108 ? -13.135 2.411 -9.938 1.00 92.88 108 SER A N 1
ATOM 814 C CA . SER A 1 108 ? -12.919 0.963 -9.919 1.00 92.88 108 SER A CA 1
ATOM 815 C C . SER A 1 108 ? -13.667 0.266 -11.056 1.00 92.88 108 SER A C 1
ATOM 817 O O . SER A 1 108 ? -14.659 0.792 -11.571 1.00 92.88 108 SER A O 1
ATOM 819 N N . ARG A 1 109 ? -13.279 -0.968 -11.392 1.00 90.50 109 ARG A N 1
ATOM 820 C CA . ARG A 1 109 ? -13.971 -1.790 -12.407 1.00 90.50 109 ARG A CA 1
ATOM 821 C C . ARG A 1 109 ? -15.458 -2.004 -12.134 1.00 90.50 109 ARG A C 1
ATOM 823 O O . ARG A 1 109 ? -16.219 -2.219 -13.070 1.00 90.50 109 ARG A O 1
ATOM 830 N N . VAL A 1 110 ? -15.873 -1.943 -10.871 1.00 91.25 110 VAL A N 1
ATOM 831 C CA . VAL A 1 110 ? -17.276 -2.088 -10.450 1.00 91.25 110 VAL A CA 1
ATOM 832 C C . VAL A 1 110 ? -18.009 -0.743 -10.334 1.00 91.25 110 VAL A C 1
ATOM 834 O O . VAL A 1 110 ? -19.099 -0.679 -9.775 1.00 91.25 110 VAL A O 1
ATOM 837 N N . GLY A 1 111 ? -17.420 0.346 -10.840 1.00 92.94 111 GLY A N 1
ATOM 838 C CA . GLY A 1 111 ? -18.044 1.670 -10.917 1.00 92.94 111 GLY A CA 1
ATOM 839 C C . GLY A 1 111 ? -17.958 2.516 -9.642 1.00 92.94 111 GLY A C 1
ATOM 840 O O . GLY A 1 111 ? -18.430 3.650 -9.639 1.00 92.94 111 GLY A O 1
ATOM 841 N N . ALA A 1 112 ? -17.340 2.018 -8.566 1.00 95.44 112 ALA A N 1
ATOM 842 C CA . ALA A 1 112 ? -17.143 2.800 -7.344 1.00 95.44 112 ALA A CA 1
ATOM 843 C C . ALA A 1 112 ? -16.013 3.825 -7.508 1.00 95.44 112 ALA A C 1
ATOM 845 O O . ALA A 1 112 ? -14.952 3.500 -8.048 1.00 95.44 112 ALA A O 1
ATOM 846 N N . GLY A 1 113 ? -16.216 5.045 -7.008 1.00 97.31 113 GLY A N 1
ATOM 847 C CA . GLY A 1 113 ? -15.190 6.089 -7.007 1.00 97.31 113 GLY A CA 1
ATOM 848 C C . GLY A 1 113 ? -14.218 5.921 -5.840 1.00 97.31 113 GLY A C 1
ATOM 849 O O . GLY A 1 113 ? -14.650 5.860 -4.698 1.00 97.31 113 GLY A O 1
ATOM 850 N N . VAL A 1 114 ? -12.914 5.898 -6.092 1.00 97.81 114 VAL A N 1
ATOM 851 C CA . VAL A 1 114 ? -11.868 5.693 -5.076 1.00 97.81 114 VAL A CA 1
ATOM 852 C C . VAL A 1 114 ? -10.996 6.938 -4.987 1.00 97.81 114 VAL A C 1
ATOM 854 O O . VAL A 1 114 ? -10.447 7.373 -5.998 1.00 97.81 114 VAL A O 1
ATOM 857 N N . ARG A 1 115 ? -10.855 7.525 -3.795 1.00 97.56 115 ARG A N 1
ATOM 858 C CA . ARG A 1 115 ? -10.086 8.757 -3.552 1.00 97.56 115 ARG A CA 1
ATOM 859 C C . ARG A 1 115 ? -9.029 8.561 -2.479 1.00 97.56 115 ARG A C 1
ATOM 861 O O . ARG A 1 115 ? -9.334 8.044 -1.408 1.00 97.56 115 ARG A O 1
ATOM 868 N N . ILE A 1 116 ? -7.826 9.073 -2.729 1.00 95.81 116 ILE A N 1
ATOM 869 C CA . ILE A 1 116 ? -6.823 9.269 -1.679 1.00 95.81 116 ILE A CA 1
ATOM 870 C C . ILE A 1 116 ? -7.235 10.474 -0.834 1.00 95.81 116 ILE A C 1
ATOM 872 O O . ILE A 1 116 ? -7.548 11.541 -1.364 1.00 95.81 116 ILE A O 1
ATOM 876 N N . ILE A 1 117 ? -7.219 10.305 0.483 1.00 94.69 117 ILE A N 1
ATOM 877 C CA . ILE A 1 117 ? -7.573 11.343 1.453 1.00 94.69 117 ILE A CA 1
ATOM 878 C C . ILE A 1 117 ? -6.522 11.410 2.565 1.00 94.69 117 ILE A C 1
ATOM 880 O O . ILE A 1 117 ? -5.679 10.521 2.704 1.00 94.69 117 ILE A O 1
ATOM 884 N N . ALA A 1 118 ? -6.558 12.468 3.371 1.00 92.19 118 ALA A N 1
ATOM 885 C CA . ALA A 1 118 ? -5.778 12.501 4.603 1.00 92.19 118 ALA A CA 1
ATOM 886 C C . ALA A 1 118 ? -6.300 11.435 5.591 1.00 92.19 118 ALA A C 1
ATOM 888 O O . ALA A 1 118 ? -7.519 11.221 5.647 1.00 92.19 118 ALA A O 1
ATOM 889 N N . PRO A 1 119 ? -5.418 10.781 6.373 1.00 88.75 119 PRO A N 1
ATOM 890 C CA . PRO A 1 119 ? -5.846 9.994 7.524 1.00 88.75 119 PRO A CA 1
ATOM 891 C C . PRO A 1 119 ? -6.714 10.849 8.450 1.00 88.75 119 PRO A C 1
ATOM 893 O O . PRO A 1 119 ? -6.492 12.053 8.582 1.00 88.75 119 PRO A O 1
ATOM 896 N N . GLU A 1 120 ? -7.728 10.243 9.056 1.00 84.44 120 GLU A N 1
ATOM 897 C CA . GLU A 1 120 ? -8.531 10.938 10.063 1.00 84.44 120 GLU A CA 1
ATOM 898 C C . GLU A 1 120 ? -7.732 11.059 11.367 1.00 84.44 120 GLU A C 1
ATOM 900 O O . GLU A 1 120 ? -7.119 10.085 11.810 1.00 84.44 120 GLU A O 1
ATOM 905 N N . LEU A 1 121 ? -7.737 12.263 11.940 1.00 79.25 121 LEU A N 1
ATOM 906 C CA . LEU A 1 121 ? -7.023 12.624 13.163 1.00 79.25 121 LEU A CA 1
ATOM 907 C C . LEU A 1 121 ? -7.961 12.551 14.383 1.00 79.25 121 LEU A C 1
ATOM 909 O O . LEU A 1 121 ? -9.176 12.656 14.205 1.00 79.25 121 LEU A O 1
ATOM 913 N N . PRO A 1 122 ? -7.420 12.415 15.609 1.00 79.06 122 PRO A N 1
ATOM 914 C CA . PRO A 1 122 ? -8.213 12.488 16.834 1.00 79.06 122 PRO A CA 1
ATOM 915 C C . PRO A 1 122 ? -8.977 13.812 16.948 1.00 79.06 122 PRO A C 1
ATOM 917 O O . PRO A 1 122 ? -8.447 14.872 16.605 1.00 79.06 122 PRO A O 1
ATOM 920 N N . ASN A 1 123 ? -10.199 13.766 17.482 1.00 71.88 123 ASN A N 1
ATOM 921 C CA . ASN A 1 123 ? -10.942 14.981 17.809 1.00 71.88 123 ASN A CA 1
ATOM 922 C C . ASN A 1 123 ? -10.335 15.646 19.053 1.00 71.88 123 ASN A C 1
ATOM 924 O O . ASN A 1 123 ? -10.034 14.971 20.036 1.00 71.88 123 ASN A O 1
ATOM 928 N N . THR A 1 124 ? -10.182 16.973 19.022 1.00 64.62 124 THR A N 1
ATOM 929 C CA . THR A 1 124 ? -9.598 17.757 20.127 1.00 64.62 124 THR A CA 1
ATOM 930 C C . THR A 1 124 ? -10.630 18.445 21.023 1.00 64.62 124 THR A C 1
ATOM 932 O O . THR A 1 124 ? -10.245 19.023 22.036 1.00 64.62 124 THR A O 1
ATOM 935 N N . GLU A 1 125 ? -11.923 18.416 20.684 1.00 59.72 125 GLU A N 1
ATOM 936 C CA . GLU A 1 125 ? -12.965 19.088 21.475 1.00 59.72 125 GLU A CA 1
ATOM 937 C C . GLU A 1 125 ? -13.721 18.131 22.416 1.00 59.72 125 GLU A C 1
ATOM 939 O O . GLU A 1 125 ? -14.169 17.066 21.978 1.00 59.72 125 GLU A O 1
ATOM 944 N N . PRO A 1 126 ? -13.921 18.503 23.699 1.00 49.50 126 PRO A N 1
ATOM 945 C CA . PRO A 1 126 ? -14.771 17.755 24.616 1.00 49.50 126 PRO A CA 1
ATOM 946 C C . PRO A 1 126 ? -16.244 17.977 24.255 1.00 49.50 126 PRO A C 1
ATOM 948 O O . PRO A 1 126 ? -16.761 19.088 24.338 1.00 49.50 126 PRO A O 1
ATOM 951 N N . VAL A 1 127 ? -16.944 16.911 23.869 1.00 51.09 127 VAL A N 1
ATOM 952 C CA . VAL A 1 127 ? -18.363 16.978 23.479 1.00 51.09 127 VAL A CA 1
ATOM 953 C C . VAL A 1 127 ? -19.214 16.224 24.504 1.00 51.09 127 VAL A C 1
ATOM 955 O O . VAL A 1 127 ? -18.884 15.102 24.887 1.00 51.09 127 VAL A O 1
ATOM 958 N N . ALA A 1 128 ? -20.327 16.805 24.948 1.00 49.69 128 ALA A N 1
ATOM 959 C CA . ALA A 1 128 ? -21.186 16.257 26.002 1.00 49.69 128 ALA A CA 1
ATOM 960 C C . ALA A 1 128 ? -22.506 15.690 25.440 1.00 49.69 128 ALA A C 1
ATOM 962 O O . ALA A 1 128 ? -23.398 16.485 25.177 1.00 49.69 128 ALA A O 1
ATOM 963 N N . VAL A 1 129 ? -22.653 14.359 25.271 1.00 48.69 129 VAL A N 1
ATOM 964 C CA . VAL A 1 129 ? -23.957 13.645 25.137 1.00 48.69 129 VAL A CA 1
ATOM 965 C C . VAL A 1 129 ? -23.804 12.146 25.499 1.00 48.69 129 VAL A C 1
ATOM 967 O O . VAL A 1 129 ? -22.862 11.495 25.054 1.00 48.69 129 VAL A O 1
ATOM 970 N N . THR A 1 130 ? -24.755 11.597 26.267 1.00 57.03 130 THR A N 1
ATOM 971 C CA . THR A 1 130 ? -24.592 10.461 27.211 1.00 57.03 130 THR A CA 1
ATOM 972 C C . THR A 1 130 ? -25.108 9.076 26.743 1.00 57.03 130 THR A C 1
ATOM 974 O O . THR A 1 130 ? -25.260 8.177 27.558 1.00 57.03 130 THR A O 1
ATOM 977 N N . THR A 1 131 ? -25.403 8.835 25.457 1.00 51.16 131 THR A N 1
ATOM 978 C CA . THR A 1 131 ? -25.863 7.493 24.982 1.00 51.16 131 THR A CA 1
ATOM 979 C C . THR A 1 131 ? -25.090 6.915 23.792 1.00 51.16 131 THR A C 1
ATOM 981 O O . THR A 1 131 ? -25.314 5.772 23.406 1.00 51.16 131 THR A O 1
ATOM 984 N N . GLN A 1 132 ? -24.123 7.660 23.249 1.00 60.47 132 GLN A N 1
ATOM 985 C CA . GLN A 1 132 ? -23.164 7.198 22.229 1.00 60.47 132 GLN A CA 1
ATOM 986 C C . GLN A 1 132 ? -21.744 7.030 22.796 1.00 60.47 132 GLN A C 1
ATOM 988 O O . GLN A 1 132 ? -20.783 6.940 22.037 1.00 60.47 132 GLN A O 1
ATOM 993 N N . GLU A 1 133 ? -21.603 7.033 24.121 1.00 67.50 133 GLU A N 1
ATOM 994 C CA . GLU A 1 133 ? -20.319 7.200 24.800 1.00 67.50 133 GLU A CA 1
ATOM 995 C C . GLU A 1 133 ? -19.338 6.068 24.481 1.00 67.50 133 GLU A C 1
ATOM 997 O O . GLU A 1 133 ? -18.264 6.355 23.973 1.00 67.50 133 GLU A O 1
ATOM 1002 N N . THR A 1 134 ? -19.745 4.801 24.594 1.00 69.62 134 THR A N 1
ATOM 1003 C CA . THR A 1 134 ? -18.869 3.641 24.330 1.00 69.62 134 THR A CA 1
ATOM 1004 C C . THR A 1 134 ? -18.414 3.534 22.871 1.00 69.62 134 THR A C 1
ATOM 1006 O O . THR A 1 134 ? -17.241 3.300 22.589 1.00 69.62 134 THR A O 1
ATOM 1009 N N . VAL A 1 135 ? -19.320 3.747 21.909 1.00 75.62 135 VAL A N 1
ATOM 1010 C CA . VAL A 1 135 ? -18.978 3.762 20.473 1.00 75.62 135 VAL A CA 1
ATOM 1011 C C . VAL A 1 135 ? -18.047 4.931 20.157 1.00 75.62 135 VAL A C 1
ATOM 1013 O O . VAL A 1 135 ? -17.148 4.812 19.325 1.00 75.62 135 VAL A O 1
ATOM 1016 N N . ARG A 1 136 ? -18.252 6.076 20.809 1.00 77.62 136 ARG A N 1
ATOM 1017 C CA . ARG A 1 136 ? -17.412 7.258 20.631 1.00 77.62 136 ARG A CA 1
ATOM 1018 C C . ARG A 1 136 ? -16.036 7.082 21.267 1.00 77.62 136 ARG A C 1
ATOM 1020 O O . ARG A 1 136 ? -15.055 7.454 20.637 1.00 77.62 136 ARG A O 1
ATOM 1027 N N . GLU A 1 137 ? -15.961 6.509 22.462 1.00 82.75 137 GLU A N 1
ATOM 1028 C CA . GLU A 1 137 ? -14.715 6.159 23.147 1.00 82.75 137 GLU A CA 1
ATOM 1029 C C . GLU A 1 137 ? -13.886 5.195 22.302 1.00 82.75 137 GLU A C 1
ATOM 1031 O O . GLU A 1 137 ? -12.703 5.443 22.087 1.00 82.75 137 GLU A O 1
ATOM 1036 N N . ALA A 1 138 ? -14.514 4.161 21.733 1.00 84.06 138 ALA A N 1
ATOM 1037 C CA . ALA A 1 138 ? -13.842 3.243 20.819 1.00 84.06 138 ALA A CA 1
ATOM 1038 C C . ALA A 1 138 ? -13.278 3.972 19.586 1.00 84.06 138 ALA A C 1
ATOM 1040 O O . ALA A 1 138 ? -12.105 3.806 19.263 1.00 84.06 138 ALA A O 1
ATOM 1041 N N . LYS A 1 139 ? -14.069 4.843 18.940 1.00 86.94 139 LYS A N 1
ATOM 1042 C CA . LYS A 1 139 ? -13.607 5.646 17.790 1.00 86.94 139 LYS A CA 1
ATOM 1043 C C . LYS A 1 139 ? -12.477 6.610 18.146 1.00 86.94 139 LYS A C 1
ATOM 1045 O O . LYS A 1 139 ? -11.563 6.808 17.352 1.00 86.94 139 LYS A O 1
ATOM 1050 N N . GLN A 1 140 ? -12.540 7.219 19.326 1.00 88.88 140 GLN A N 1
ATOM 1051 C CA . GLN A 1 140 ? -11.492 8.109 19.809 1.00 88.88 140 GLN A CA 1
ATOM 1052 C C . GLN A 1 140 ? -10.198 7.326 20.075 1.00 88.88 140 GLN A C 1
ATOM 1054 O O . GLN A 1 140 ? -9.139 7.732 19.605 1.00 88.88 140 GLN A O 1
ATOM 1059 N N . ALA A 1 141 ? -10.285 6.171 20.738 1.00 92.12 141 ALA A N 1
ATOM 1060 C CA . ALA A 1 141 ? -9.142 5.293 20.975 1.00 92.12 141 ALA A CA 1
ATOM 1061 C C . ALA A 1 141 ? -8.537 4.753 19.662 1.00 92.12 141 ALA A C 1
ATOM 1063 O O . ALA A 1 141 ? -7.314 4.677 19.530 1.00 92.12 141 ALA A O 1
ATOM 1064 N N . GLU A 1 142 ? -9.365 4.440 18.658 1.00 94.75 142 GLU A N 1
ATOM 1065 C CA . GLU A 1 142 ? -8.909 4.098 17.303 1.00 94.75 142 GLU A CA 1
ATOM 1066 C C . GLU A 1 142 ? -8.143 5.261 16.663 1.00 94.75 142 GLU A C 1
ATOM 1068 O O . GLU A 1 142 ? -7.043 5.062 16.145 1.00 94.75 142 GLU A O 1
ATOM 1073 N N . ALA A 1 143 ? -8.678 6.484 16.727 1.00 93.25 143 ALA A N 1
ATOM 1074 C CA . ALA A 1 143 ? -8.020 7.664 16.173 1.00 93.25 143 ALA A CA 1
ATOM 1075 C C . ALA A 1 143 ? -6.679 7.965 16.870 1.00 93.25 143 ALA A C 1
ATOM 1077 O O . ALA A 1 143 ? -5.696 8.300 16.206 1.00 93.25 143 ALA A O 1
ATOM 1078 N N . GLU A 1 144 ? -6.607 7.804 18.192 1.00 94.62 144 GLU A N 1
ATOM 1079 C CA . GLU A 1 144 ? -5.375 7.973 18.969 1.00 94.62 144 GLU A CA 1
ATOM 1080 C C . GLU A 1 144 ? -4.315 6.929 18.603 1.00 94.62 144 GLU A C 1
ATOM 1082 O O . GLU A 1 144 ? -3.159 7.284 18.360 1.00 94.62 144 GLU A O 1
ATOM 1087 N N . LEU A 1 145 ? -4.697 5.651 18.508 1.00 96.44 145 LEU A N 1
ATOM 1088 C CA . LEU A 1 145 ? -3.798 4.575 18.087 1.00 96.44 145 LEU A CA 1
ATOM 1089 C C . LEU A 1 145 ? -3.295 4.793 16.652 1.00 96.44 145 LEU A C 1
ATOM 1091 O O . LEU A 1 145 ? -2.102 4.635 16.372 1.00 96.44 145 LEU A O 1
ATOM 1095 N N . ARG A 1 146 ? -4.190 5.211 15.752 1.00 96.12 146 ARG A N 1
ATOM 1096 C CA . ARG A 1 146 ? -3.869 5.559 14.365 1.00 96.12 146 ARG A CA 1
ATOM 1097 C C . ARG A 1 146 ? -2.825 6.667 14.295 1.00 96.12 146 ARG A C 1
ATOM 1099 O O . ARG A 1 146 ? -1.865 6.549 13.536 1.00 96.12 146 ARG A O 1
ATOM 1106 N N . GLU A 1 147 ? -2.992 7.724 15.085 1.00 94.81 147 GLU A N 1
ATOM 1107 C CA . GLU A 1 147 ? -2.064 8.855 15.103 1.00 94.81 147 GLU A CA 1
ATOM 1108 C C . GLU A 1 147 ? -0.702 8.473 15.691 1.00 94.81 147 GLU A C 1
ATOM 1110 O O . GLU A 1 147 ? 0.331 8.826 15.120 1.00 94.81 147 GLU A O 1
ATOM 1115 N N . GLN A 1 148 ? -0.676 7.678 16.766 1.00 95.38 148 GLN A N 1
ATOM 1116 C CA . GLN A 1 148 ? 0.569 7.139 17.327 1.00 95.38 148 GLN A CA 1
ATOM 1117 C C . GLN A 1 148 ? 1.349 6.335 16.280 1.00 95.38 148 GLN A C 1
ATOM 1119 O O . GLN A 1 148 ? 2.548 6.558 16.084 1.00 95.38 148 GLN A O 1
ATOM 1124 N N . PHE A 1 149 ? 0.665 5.442 15.559 1.00 96.62 149 PHE A N 1
ATOM 1125 C CA . PHE A 1 149 ? 1.277 4.678 14.476 1.00 96.62 149 PHE A CA 1
ATOM 1126 C C . PHE A 1 149 ? 1.739 5.579 13.331 1.00 96.62 149 PHE A C 1
ATOM 1128 O O . PHE A 1 149 ? 2.852 5.415 12.832 1.00 96.62 149 PHE A O 1
ATOM 1135 N N . ARG A 1 150 ? 0.930 6.572 12.936 1.00 95.25 150 ARG A N 1
ATOM 1136 C CA . ARG A 1 150 ? 1.275 7.513 11.865 1.00 95.25 150 ARG A CA 1
ATOM 1137 C C . ARG A 1 150 ? 2.545 8.296 12.185 1.00 95.25 150 ARG A C 1
ATOM 1139 O O . ARG A 1 150 ? 3.421 8.389 11.329 1.00 95.25 150 ARG A O 1
ATOM 1146 N N . VAL A 1 151 ? 2.659 8.837 13.398 1.00 94.25 151 VAL A N 1
ATOM 1147 C CA . VAL A 1 151 ? 3.836 9.596 13.848 1.00 94.25 151 VAL A CA 1
ATOM 1148 C C . VAL A 1 151 ? 5.087 8.718 13.864 1.00 94.25 151 VAL A C 1
ATOM 1150 O O . VAL A 1 151 ? 6.137 9.154 13.394 1.00 94.25 151 VAL A O 1
ATOM 1153 N N . TRP A 1 152 ? 4.976 7.479 14.351 1.00 95.31 152 TRP A N 1
ATOM 1154 C CA . TRP A 1 152 ? 6.095 6.535 14.385 1.00 95.31 152 TRP A CA 1
ATOM 1155 C C . TRP A 1 152 ? 6.527 6.082 12.979 1.00 95.31 152 TRP A C 1
ATOM 1157 O O . TRP A 1 152 ? 7.718 6.083 12.662 1.00 95.31 152 TRP A O 1
ATOM 1167 N N . ARG A 1 153 ? 5.571 5.724 12.112 1.00 93.56 153 ARG A N 1
ATOM 1168 C CA . ARG A 1 153 ? 5.834 5.109 10.798 1.00 93.56 153 ARG A CA 1
ATOM 1169 C C . ARG A 1 153 ? 6.142 6.115 9.693 1.00 93.56 153 ARG A C 1
ATOM 1171 O O . ARG A 1 153 ? 6.902 5.803 8.771 1.00 93.56 153 ARG A O 1
ATOM 1178 N N . ASP A 1 154 ? 5.518 7.286 9.753 1.00 92.50 154 ASP A N 1
ATOM 1179 C CA . ASP A 1 154 ? 5.556 8.329 8.730 1.00 92.50 154 ASP A CA 1
ATOM 1180 C C . ASP A 1 154 ? 5.699 9.724 9.368 1.00 92.50 154 ASP A C 1
ATOM 1182 O O . ASP A 1 154 ? 4.804 10.572 9.260 1.00 92.50 154 ASP A O 1
ATOM 1186 N N . PRO A 1 155 ? 6.851 10.010 10.007 1.00 87.94 155 PRO A N 1
ATOM 1187 C CA . PRO A 1 155 ? 7.074 11.274 10.710 1.00 87.94 155 PRO A CA 1
ATOM 1188 C C . PRO A 1 155 ? 7.014 12.496 9.781 1.00 87.94 155 PRO A C 1
ATOM 1190 O O . PRO A 1 155 ? 6.761 13.609 10.233 1.00 87.94 155 PRO A O 1
ATOM 1193 N N . LYS A 1 156 ? 7.222 12.306 8.469 1.00 87.06 156 LYS A N 1
ATOM 1194 C CA . LYS A 1 156 ? 7.113 13.370 7.457 1.00 87.06 156 LYS A CA 1
ATOM 1195 C C . LYS A 1 156 ? 5.692 13.540 6.906 1.00 87.06 156 LYS A C 1
ATOM 1197 O O . LYS A 1 156 ? 5.459 14.495 6.170 1.00 87.06 156 LYS A O 1
ATOM 1202 N N . GLY A 1 157 ? 4.762 12.631 7.214 1.00 86.12 157 GLY A N 1
ATOM 1203 C CA . GLY A 1 157 ? 3.377 12.665 6.734 1.00 86.12 157 GLY A CA 1
ATOM 1204 C C . GLY A 1 157 ? 3.235 12.480 5.218 1.00 86.12 157 GLY A C 1
ATOM 1205 O O . GLY A 1 157 ? 2.290 12.987 4.610 1.00 86.12 157 GLY A O 1
ATOM 1206 N N . GLN A 1 158 ? 4.180 11.808 4.560 1.00 82.81 158 GLN A N 1
ATOM 1207 C CA . GLN A 1 158 ? 4.227 11.692 3.095 1.00 82.81 158 GLN A CA 1
ATOM 1208 C C . GLN A 1 158 ? 3.832 10.310 2.566 1.00 82.81 158 GLN A C 1
ATOM 1210 O O . GLN A 1 158 ? 3.582 10.184 1.370 1.00 82.81 158 GLN A O 1
ATOM 1215 N N . ARG A 1 159 ? 3.758 9.304 3.436 1.00 88.81 159 ARG A N 1
ATOM 1216 C CA . ARG A 1 159 ? 3.610 7.886 3.093 1.00 88.81 159 ARG A CA 1
ATOM 1217 C C . ARG A 1 159 ? 2.217 7.346 3.400 1.00 88.81 159 ARG A C 1
ATOM 1219 O O . ARG A 1 159 ? 1.631 6.679 2.552 1.00 88.81 159 ARG A O 1
ATOM 1226 N N . LEU A 1 160 ? 1.695 7.626 4.592 1.00 94.50 160 LEU A N 1
ATOM 1227 C CA . LEU A 1 160 ? 0.415 7.093 5.050 1.00 94.50 160 LEU A CA 1
ATOM 1228 C C . LEU A 1 160 ? -0.733 8.012 4.631 1.00 94.50 160 LEU A C 1
ATOM 1230 O O . LEU A 1 160 ? -0.680 9.234 4.806 1.00 94.50 160 LEU A O 1
ATOM 1234 N N . ARG A 1 161 ? -1.782 7.427 4.057 1.00 95.06 161 ARG A N 1
ATOM 1235 C CA . ARG A 1 161 ? -3.005 8.119 3.622 1.00 95.06 161 ARG A CA 1
ATOM 1236 C C . ARG A 1 161 ? -4.240 7.363 4.080 1.00 95.06 161 ARG A C 1
ATOM 1238 O O . ARG A 1 161 ? -4.119 6.221 4.476 1.00 95.06 161 ARG A O 1
ATOM 1245 N N . GLY A 1 162 ? -5.412 7.976 3.995 1.00 95.94 162 GLY A N 1
ATOM 1246 C CA . GLY A 1 162 ? -6.674 7.238 3.997 1.00 95.94 162 GLY A CA 1
ATOM 1247 C C . GLY A 1 162 ? -7.152 6.982 2.567 1.00 95.94 162 GLY A C 1
ATOM 1248 O O . GLY A 1 162 ? -6.668 7.607 1.613 1.00 95.94 162 GLY A O 1
ATOM 1249 N N . ILE A 1 163 ? -8.156 6.119 2.423 1.00 96.94 163 ILE A N 1
ATOM 1250 C CA . ILE A 1 163 ? -8.895 5.949 1.165 1.00 96.94 163 ILE A CA 1
ATOM 1251 C C . ILE A 1 163 ? -10.387 6.140 1.434 1.00 96.94 163 ILE A C 1
ATOM 1253 O O . ILE A 1 163 ? -10.936 5.523 2.339 1.00 96.94 163 ILE A O 1
ATOM 1257 N N . ALA A 1 164 ? -11.054 6.970 0.633 1.00 97.69 164 ALA A N 1
ATOM 1258 C CA . ALA A 1 164 ? -12.514 7.010 0.564 1.00 97.69 164 ALA A CA 1
ATOM 1259 C C . ALA A 1 164 ? -12.993 6.246 -0.670 1.00 97.69 164 ALA A C 1
ATOM 1261 O O . ALA A 1 164 ? -12.544 6.519 -1.784 1.00 97.69 164 ALA A O 1
ATOM 1262 N N . ILE A 1 165 ? -13.944 5.339 -0.475 1.00 97.44 165 ILE A N 1
ATOM 1263 C CA . ILE A 1 165 ? -14.579 4.564 -1.538 1.00 97.44 165 ILE A CA 1
ATOM 1264 C C . ILE A 1 165 ? -16.051 4.959 -1.582 1.00 97.44 165 ILE A C 1
ATOM 1266 O O . ILE A 1 165 ? -16.815 4.694 -0.656 1.00 97.44 165 ILE A O 1
ATOM 1270 N N . LYS A 1 166 ? -16.459 5.604 -2.669 1.00 97.38 166 LYS A N 1
ATOM 1271 C CA . LYS A 1 166 ? -17.848 5.930 -2.964 1.00 97.38 166 LYS A CA 1
ATOM 1272 C C . LYS A 1 166 ? -18.504 4.733 -3.650 1.00 97.38 166 LYS A C 1
ATOM 1274 O O . LYS A 1 166 ? -18.425 4.597 -4.871 1.00 97.38 166 LYS A O 1
ATOM 1279 N N . ALA A 1 167 ? -19.104 3.869 -2.839 1.00 92.50 167 ALA A N 1
ATOM 1280 C CA . ALA A 1 167 ? -19.940 2.758 -3.271 1.00 92.50 167 ALA A CA 1
ATOM 1281 C C . ALA A 1 167 ? -21.369 3.252 -3.608 1.00 92.50 167 ALA A C 1
ATOM 1283 O O . ALA A 1 167 ? -21.704 4.394 -3.273 1.00 92.50 167 ALA A O 1
ATOM 1284 N N . PRO A 1 168 ? -22.217 2.428 -4.260 1.00 87.00 168 PRO A N 1
ATOM 1285 C CA . PRO A 1 168 ? -23.574 2.832 -4.641 1.00 87.00 168 PRO A CA 1
ATOM 1286 C C . PRO A 1 168 ? -24.414 3.348 -3.463 1.00 87.00 168 PRO A C 1
ATOM 1288 O O . PRO A 1 168 ? -24.955 4.448 -3.531 1.00 87.00 168 PRO A O 1
ATOM 1291 N N . GLU A 1 169 ? -24.427 2.605 -2.354 1.00 88.25 169 GLU A N 1
ATOM 1292 C CA . GLU A 1 169 ? -25.303 2.877 -1.201 1.00 88.25 169 GLU A CA 1
ATOM 1293 C C . GLU A 1 169 ? -24.582 3.530 -0.012 1.00 88.25 169 GLU A C 1
ATOM 1295 O O . GLU A 1 169 ? -25.202 3.898 0.983 1.00 88.25 169 GLU A O 1
ATOM 1300 N N . SER A 1 170 ? -23.256 3.663 -0.065 1.00 91.44 170 SER A N 1
ATOM 1301 C CA . SER A 1 170 ? -22.477 4.137 1.079 1.00 91.44 170 SER A CA 1
ATOM 1302 C C . SER A 1 170 ? -21.136 4.740 0.675 1.00 91.44 170 SER A C 1
ATOM 1304 O O . SER A 1 170 ? -20.666 4.614 -0.457 1.00 91.44 170 SER A O 1
ATOM 1306 N N . THR A 1 171 ? -20.510 5.436 1.620 1.00 94.50 171 THR A N 1
ATOM 1307 C CA . THR A 1 171 ? -19.100 5.805 1.516 1.00 94.50 171 THR A CA 1
ATOM 1308 C C . THR A 1 171 ? -18.337 4.987 2.542 1.00 94.50 171 THR A C 1
ATOM 1310 O O . THR A 1 171 ? -18.571 5.136 3.739 1.00 94.50 171 THR A O 1
ATOM 1313 N N . LEU A 1 172 ? -17.431 4.138 2.073 1.00 95.50 172 LEU A N 1
ATOM 1314 C CA . LEU A 1 172 ? -16.519 3.385 2.922 1.00 95.50 172 LEU A CA 1
ATOM 1315 C C . LEU A 1 172 ? -15.228 4.180 3.101 1.00 95.50 172 LEU A C 1
ATOM 1317 O O . LEU A 1 172 ? -14.805 4.907 2.194 1.00 95.50 172 LEU A O 1
ATOM 1321 N N . ARG A 1 173 ? -14.598 4.042 4.264 1.00 95.44 173 ARG A N 1
ATOM 1322 C CA . ARG A 1 173 ? -13.340 4.713 4.571 1.00 95.44 173 ARG A CA 1
ATOM 1323 C C . ARG A 1 173 ? -12.343 3.689 5.085 1.00 95.44 173 ARG A C 1
ATOM 1325 O O . ARG A 1 173 ? -12.620 3.010 6.062 1.00 95.44 173 ARG A O 1
ATOM 1332 N N . VAL A 1 174 ? -11.202 3.608 4.412 1.00 95.75 174 VAL A N 1
ATOM 1333 C CA . VAL A 1 174 ? -10.028 2.900 4.916 1.00 95.75 174 VAL A CA 1
ATOM 1334 C C . VAL A 1 174 ? -9.247 3.866 5.789 1.00 95.75 174 VAL A C 1
ATOM 1336 O O . VAL A 1 174 ? -8.930 4.978 5.346 1.00 95.75 174 VAL A O 1
ATOM 1339 N N . ASP A 1 175 ? -8.925 3.426 6.999 1.00 96.12 175 ASP A N 1
ATOM 1340 C CA . ASP A 1 175 ? -8.221 4.232 7.991 1.00 96.12 175 ASP A CA 1
ATOM 1341 C C . ASP A 1 175 ? -6.834 4.654 7.527 1.00 96.12 175 ASP A C 1
ATOM 1343 O O . ASP A 1 175 ? -6.498 5.843 7.529 1.00 96.12 175 ASP A O 1
ATOM 1347 N N . LEU A 1 176 ? -6.036 3.667 7.121 1.00 97.56 176 LEU A N 1
ATOM 1348 C CA . LEU A 1 176 ? -4.666 3.858 6.693 1.00 97.56 176 LEU A CA 1
ATOM 1349 C C . LEU A 1 176 ? -4.360 3.006 5.458 1.00 97.56 176 LEU A C 1
ATOM 1351 O O . LEU A 1 176 ? -4.759 1.854 5.321 1.00 97.56 176 LEU A O 1
ATOM 1355 N N . TYR A 1 177 ? -3.603 3.597 4.551 1.00 96.81 177 TYR A N 1
ATOM 1356 C CA . TYR A 1 177 ? -3.041 2.982 3.369 1.00 96.81 177 TYR A CA 1
ATOM 1357 C C . TYR A 1 177 ? -1.583 3.402 3.266 1.00 96.81 177 TYR A C 1
ATOM 1359 O O . TYR A 1 177 ? -1.267 4.594 3.151 1.00 96.81 177 TYR A O 1
ATOM 1367 N N . ASP A 1 178 ? -0.701 2.412 3.311 1.00 94.88 178 ASP A N 1
ATOM 1368 C CA . ASP A 1 178 ? 0.722 2.598 3.110 1.00 94.88 178 ASP A CA 1
ATOM 1369 C C . ASP A 1 178 ? 1.075 2.474 1.628 1.00 94.88 178 ASP A C 1
ATOM 1371 O O . ASP A 1 178 ? 1.114 1.392 1.033 1.00 94.88 178 ASP A O 1
ATOM 1375 N N . GLN A 1 179 ? 1.361 3.624 1.025 1.00 90.94 179 GLN A N 1
ATOM 1376 C CA . GLN A 1 179 ? 1.608 3.734 -0.404 1.00 90.94 179 GLN A CA 1
ATOM 1377 C C . GLN A 1 179 ? 2.962 3.178 -0.850 1.00 90.94 179 GLN A C 1
ATOM 1379 O O . GLN A 1 179 ? 3.152 3.037 -2.055 1.00 90.94 179 GLN A O 1
ATOM 1384 N N . SER A 1 180 ? 3.912 2.878 0.042 1.00 86.88 180 SER A N 1
ATOM 1385 C CA . SER A 1 180 ? 5.204 2.331 -0.408 1.00 86.88 180 SER A CA 1
ATOM 1386 C C . SER A 1 180 ? 5.154 0.811 -0.552 1.00 86.88 180 SER A C 1
ATOM 1388 O O . SER 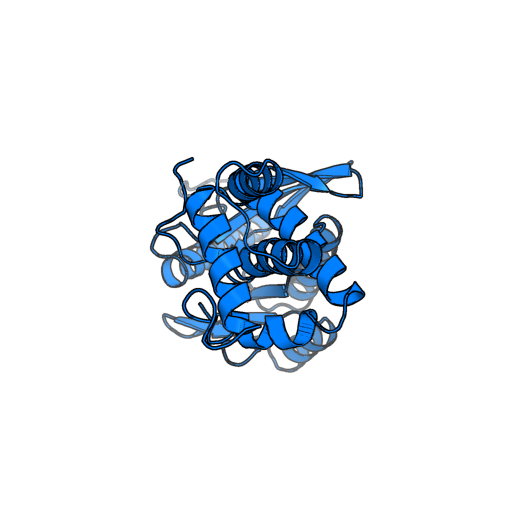A 1 180 ? 5.643 0.287 -1.549 1.00 86.88 180 SER A O 1
ATOM 1390 N N . ILE A 1 181 ? 4.499 0.130 0.391 1.00 89.31 181 ILE A N 1
ATOM 1391 C CA . ILE A 1 181 ? 4.401 -1.339 0.442 1.00 89.31 181 ILE A CA 1
ATOM 1392 C C . ILE A 1 181 ? 3.028 -1.873 0.039 1.00 89.31 181 ILE A C 1
ATOM 1394 O O . ILE A 1 181 ? 2.834 -3.076 -0.004 1.00 89.31 181 ILE A O 1
ATOM 1398 N N . ASN A 1 182 ? 2.093 -0.991 -0.318 1.00 93.06 182 ASN A N 1
ATOM 1399 C CA . ASN A 1 182 ? 0.774 -1.367 -0.819 1.00 93.06 182 ASN A CA 1
ATOM 1400 C C . ASN A 1 182 ? -0.103 -2.105 0.206 1.00 93.06 182 ASN A C 1
ATOM 1402 O O . ASN A 1 182 ? -0.750 -3.101 -0.113 1.00 93.06 182 ASN A O 1
ATOM 1406 N N . LEU A 1 183 ? -0.127 -1.586 1.432 1.00 96.38 183 LEU A N 1
ATOM 1407 C CA . LEU A 1 183 ? -0.786 -2.208 2.579 1.00 96.38 183 LEU A CA 1
ATOM 1408 C C . LEU A 1 183 ? -2.005 -1.385 3.012 1.00 96.38 183 LEU A C 1
ATOM 1410 O O . LEU A 1 183 ? -1.853 -0.208 3.349 1.00 96.38 183 LEU A O 1
ATOM 1414 N N . LEU A 1 184 ? -3.198 -1.986 3.022 1.00 97.88 184 LEU A N 1
ATOM 1415 C CA . LEU A 1 184 ? -4.367 -1.419 3.704 1.00 97.88 184 LEU A CA 1
ATOM 1416 C C . LEU A 1 184 ? -4.356 -1.826 5.172 1.00 97.88 184 LEU A C 1
ATOM 1418 O O . LEU A 1 184 ? -4.132 -2.990 5.500 1.00 97.88 184 LEU A O 1
ATOM 1422 N N . ILE A 1 185 ? -4.638 -0.865 6.040 1.00 98.50 185 ILE A N 1
ATOM 1423 C CA . ILE A 1 185 ? -4.629 -1.042 7.484 1.00 98.50 185 ILE A CA 1
ATOM 1424 C C . ILE A 1 185 ? -5.952 -0.514 8.036 1.00 98.50 185 ILE A C 1
ATOM 1426 O O . ILE A 1 185 ? -6.271 0.666 7.875 1.00 98.50 1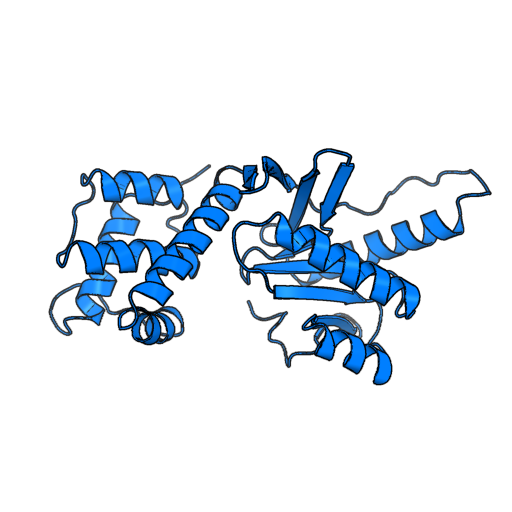85 ILE A O 1
ATOM 1430 N N . GLU A 1 186 ? -6.700 -1.391 8.696 1.00 98.25 186 GLU A N 1
ATOM 1431 C CA . GLU A 1 186 ? -7.858 -1.029 9.521 1.00 98.25 186 GLU A CA 1
ATOM 1432 C C . GLU A 1 186 ? -7.399 -0.899 10.975 1.00 98.25 186 GLU A C 1
ATOM 1434 O O . GLU A 1 186 ? -6.607 -1.718 11.442 1.00 98.25 186 GLU A O 1
ATOM 1439 N N . VAL A 1 187 ? -7.868 0.109 11.708 1.00 98.12 187 VAL A N 1
ATOM 1440 C CA . VAL A 1 187 ? -7.503 0.292 13.118 1.00 98.12 187 VAL A CA 1
ATOM 1441 C C . VAL A 1 187 ? -8.631 -0.216 14.007 1.00 98.12 187 VAL A C 1
ATOM 1443 O O . VAL A 1 187 ? -9.804 0.019 13.723 1.00 98.12 187 VAL A O 1
ATOM 1446 N N . LYS A 1 188 ? -8.283 -0.917 15.091 1.00 96.88 188 LYS A N 1
ATOM 1447 C CA . LYS A 1 188 ? -9.225 -1.284 16.155 1.00 96.88 188 LYS A CA 1
ATOM 1448 C C . LYS A 1 188 ? -8.640 -0.963 17.522 1.00 96.88 188 LYS A C 1
ATOM 1450 O O . LYS A 1 188 ? -7.475 -1.242 17.790 1.00 96.88 188 LYS A O 1
ATOM 1455 N N . ALA A 1 189 ? -9.464 -0.388 18.396 1.00 94.06 189 ALA A N 1
ATOM 1456 C CA . ALA A 1 189 ? -9.058 0.021 19.743 1.00 94.06 189 ALA A CA 1
ATOM 1457 C C . ALA A 1 189 ? -8.906 -1.150 20.729 1.00 94.06 189 ALA A C 1
ATOM 1459 O O . ALA A 1 189 ? -8.417 -0.944 21.837 1.00 94.06 189 ALA A O 1
ATOM 1460 N N . THR A 1 190 ? -9.325 -2.363 20.360 1.00 94.62 190 THR A N 1
ATOM 1461 C CA . THR A 1 190 ? -9.233 -3.565 21.203 1.00 94.62 190 THR A CA 1
ATOM 1462 C C . THR A 1 190 ? -8.836 -4.786 20.374 1.00 94.62 190 THR A C 1
ATOM 1464 O O . THR A 1 190 ? -8.876 -4.766 19.144 1.00 94.62 190 THR A O 1
ATOM 1467 N N . THR A 1 191 ? -8.459 -5.868 21.056 1.00 95.62 191 THR A N 1
ATOM 1468 C CA . THR A 1 191 ? -8.194 -7.189 20.466 1.00 95.62 191 THR A CA 1
ATOM 1469 C C . THR A 1 191 ? -9.398 -8.131 20.588 1.00 95.62 191 THR A C 1
ATOM 1471 O O . THR A 1 191 ? -9.236 -9.349 20.559 1.00 95.62 191 THR A O 1
ATOM 1474 N N . ASP A 1 192 ? -10.618 -7.600 20.714 1.00 95.31 192 ASP A N 1
ATOM 1475 C CA . ASP A 1 192 ? -11.818 -8.426 20.869 1.00 95.31 192 ASP A CA 1
ATOM 1476 C C . ASP A 1 192 ? -12.164 -9.171 19.578 1.00 95.31 192 ASP A C 1
ATOM 1478 O O . ASP A 1 192 ? -12.128 -8.615 18.476 1.00 95.31 192 ASP A O 1
ATOM 1482 N N . ARG A 1 193 ? -12.571 -10.441 19.716 1.00 97.38 193 ARG A N 1
ATOM 1483 C CA . ARG A 1 193 ? -12.873 -11.320 18.575 1.00 97.38 193 ARG A CA 1
ATOM 1484 C C . ARG A 1 193 ? -13.894 -10.705 17.620 1.00 97.38 193 ARG A C 1
ATOM 1486 O O . ARG A 1 193 ? -13.705 -10.773 16.407 1.00 97.38 193 ARG A O 1
ATOM 1493 N N . ASP A 1 194 ? -14.975 -10.142 18.148 1.00 96.69 194 ASP A N 1
ATOM 1494 C CA . ASP A 1 194 ? -16.068 -9.625 17.321 1.00 96.69 194 ASP A CA 1
ATOM 1495 C C . ASP A 1 194 ? -15.629 -8.401 16.513 1.00 96.69 194 ASP A C 1
ATOM 1497 O O . ASP A 1 194 ? -15.915 -8.317 15.316 1.00 96.69 194 ASP A O 1
ATOM 1501 N N . LEU A 1 195 ? -14.842 -7.509 17.122 1.00 95.00 195 LEU A N 1
ATOM 1502 C CA . LEU A 1 195 ? -14.285 -6.338 16.446 1.00 95.00 195 LEU A CA 1
ATOM 1503 C C . LEU A 1 195 ? -13.210 -6.717 15.421 1.00 95.00 195 LEU A C 1
ATOM 1505 O O . LEU A 1 195 ? -13.174 -6.134 14.337 1.00 95.00 195 LEU A O 1
ATOM 1509 N N . LEU A 1 196 ? -12.394 -7.737 15.698 1.00 97.12 196 LEU A N 1
ATOM 1510 C CA . LEU A 1 196 ? -11.449 -8.283 14.720 1.00 97.12 196 LEU A CA 1
ATOM 1511 C C . LEU A 1 196 ? -12.166 -8.910 13.522 1.00 97.12 196 LEU A C 1
ATOM 1513 O O . LEU A 1 196 ? -11.806 -8.639 12.380 1.00 97.12 196 LEU A O 1
ATOM 1517 N N . ARG A 1 197 ? -13.215 -9.709 13.745 1.00 98.06 197 ARG A N 1
ATOM 1518 C CA . ARG A 1 197 ? -14.015 -10.285 12.648 1.00 98.06 197 ARG A CA 1
ATOM 1519 C C . ARG A 1 197 ? -14.692 -9.200 11.817 1.00 98.06 197 ARG A C 1
ATOM 1521 O O . ARG A 1 197 ? -14.772 -9.332 10.596 1.00 98.06 197 ARG A O 1
ATOM 1528 N N . PHE A 1 198 ? -15.144 -8.129 12.464 1.00 97.19 198 PHE A N 1
ATOM 1529 C CA . PHE A 1 198 ? -15.683 -6.966 11.774 1.00 97.19 198 PHE A CA 1
ATOM 1530 C C . PHE A 1 198 ? -14.617 -6.286 10.898 1.00 97.19 198 PHE A C 1
ATOM 1532 O O . PHE A 1 198 ? -14.857 -6.085 9.709 1.00 97.19 198 PHE A O 1
ATOM 1539 N N . ALA A 1 199 ? -13.415 -6.048 11.434 1.00 98.00 199 ALA A N 1
ATOM 1540 C CA . ALA A 1 199 ? -12.280 -5.492 10.692 1.00 98.00 199 ALA A CA 1
ATOM 1541 C C . ALA A 1 199 ? -11.876 -6.355 9.483 1.00 98.00 199 ALA A C 1
ATOM 1543 O O . ALA A 1 199 ? -11.620 -5.834 8.399 1.00 98.00 199 ALA A O 1
ATOM 1544 N N . VAL A 1 200 ? -11.876 -7.683 9.639 1.00 98.50 200 VAL A N 1
ATOM 1545 C CA . VAL A 1 200 ? -11.642 -8.632 8.537 1.00 98.50 200 VAL A CA 1
ATOM 1546 C C . VAL A 1 200 ? -12.670 -8.429 7.420 1.00 98.50 200 VAL A C 1
ATOM 1548 O O . VAL A 1 200 ? -12.300 -8.329 6.250 1.00 98.50 200 VAL A O 1
ATOM 1551 N N . GLY A 1 201 ? -13.956 -8.330 7.774 1.00 98.25 201 GLY A N 1
ATOM 1552 C CA . GLY A 1 201 ? -15.028 -8.051 6.817 1.00 98.25 201 GLY A CA 1
ATOM 1553 C C . GLY A 1 201 ? -14.832 -6.717 6.094 1.00 98.25 201 GLY A C 1
ATOM 1554 O O . GLY A 1 201 ? -14.915 -6.673 4.868 1.00 98.25 201 GLY A O 1
ATOM 1555 N N . GLN A 1 202 ? -14.499 -5.659 6.839 1.00 97.62 202 GLN A N 1
ATOM 1556 C CA . GLN A 1 202 ? -14.205 -4.332 6.292 1.00 97.62 202 GLN A CA 1
ATOM 1557 C C . GLN A 1 202 ? -13.055 -4.375 5.276 1.00 97.62 202 GLN A C 1
ATOM 1559 O O . GLN A 1 202 ? -13.227 -3.944 4.139 1.00 97.62 202 GLN A O 1
ATOM 1564 N N . LEU A 1 203 ? -11.906 -4.953 5.637 1.00 98.50 203 LEU A N 1
ATOM 1565 C CA . LEU A 1 203 ? -10.727 -5.024 4.765 1.00 98.50 203 LEU A CA 1
ATOM 1566 C C . LEU A 1 203 ? -11.015 -5.760 3.451 1.00 98.50 203 LEU A C 1
ATOM 1568 O O . LEU A 1 203 ? -10.618 -5.303 2.374 1.00 98.50 203 LEU A O 1
ATOM 1572 N N . TYR A 1 204 ? -11.745 -6.874 3.516 1.00 97.94 204 TYR A N 1
ATOM 1573 C CA . TYR A 1 204 ? -12.155 -7.597 2.316 1.00 97.94 204 TYR A CA 1
ATOM 1574 C C . TYR A 1 204 ? -13.161 -6.824 1.462 1.00 97.94 204 TYR A C 1
ATOM 1576 O O . TYR A 1 204 ? -13.064 -6.858 0.230 1.00 97.94 204 TYR A O 1
ATOM 1584 N N . ASP A 1 205 ? -14.086 -6.104 2.096 1.00 96.25 205 ASP A N 1
ATOM 1585 C CA . ASP A 1 205 ? -15.050 -5.255 1.401 1.00 96.25 205 ASP A CA 1
ATOM 1586 C C . ASP A 1 205 ? -14.375 -4.051 0.731 1.00 96.25 205 ASP A C 1
ATOM 1588 O O . ASP A 1 205 ? -14.753 -3.666 -0.369 1.00 96.25 205 ASP A O 1
ATOM 1592 N N . TYR A 1 206 ? -13.321 -3.487 1.320 1.00 97.00 206 TYR A N 1
ATOM 1593 C CA . TYR A 1 206 ? -12.550 -2.414 0.689 1.00 97.00 206 TYR A CA 1
ATOM 1594 C C . TYR A 1 206 ? -11.760 -2.926 -0.514 1.00 97.00 206 TYR A C 1
ATOM 1596 O O . TYR A 1 206 ? -11.801 -2.323 -1.590 1.00 97.00 206 TYR A O 1
ATOM 1604 N N . ARG A 1 207 ? -11.068 -4.062 -0.352 1.00 96.44 207 ARG A N 1
ATOM 1605 C CA . ARG A 1 207 ? -10.172 -4.625 -1.370 1.00 96.44 207 ARG A CA 1
ATOM 1606 C C . ARG A 1 207 ? -10.866 -4.846 -2.711 1.00 96.44 207 ARG A C 1
ATOM 1608 O O . ARG A 1 207 ? -10.265 -4.581 -3.745 1.00 96.44 207 ARG A O 1
ATOM 1615 N N . ARG A 1 208 ? -12.128 -5.289 -2.728 1.00 94.69 208 ARG A N 1
ATOM 1616 C CA . ARG A 1 208 ? -12.851 -5.553 -3.991 1.00 94.69 208 ARG A CA 1
ATOM 1617 C C . ARG A 1 208 ? -13.121 -4.301 -4.836 1.00 94.69 208 ARG A C 1
ATOM 1619 O O . ARG A 1 208 ? -13.501 -4.435 -5.995 1.00 94.69 208 ARG A O 1
ATOM 1626 N N . TYR A 1 209 ? -12.982 -3.106 -4.260 1.00 95.94 209 TYR A N 1
ATOM 1627 C CA . TYR A 1 209 ? -13.102 -1.836 -4.976 1.00 95.94 209 TYR A CA 1
ATOM 1628 C C . TYR A 1 209 ? -11.755 -1.299 -5.473 1.00 95.94 209 TYR A C 1
ATOM 1630 O O . TYR A 1 209 ? -11.723 -0.257 -6.122 1.00 95.94 209 TYR A O 1
ATOM 1638 N N . LEU A 1 210 ? -10.642 -1.973 -5.179 1.00 95.81 210 LEU A N 1
ATOM 1639 C CA . LEU A 1 210 ? -9.329 -1.609 -5.696 1.00 95.81 210 LEU A CA 1
ATOM 1640 C C . LEU A 1 210 ? -8.993 -2.485 -6.904 1.00 95.81 210 LEU A C 1
ATOM 1642 O O . LEU A 1 210 ? -9.073 -3.708 -6.849 1.00 95.81 210 LEU A O 1
ATOM 1646 N N . ASP A 1 211 ? -8.572 -1.859 -8.003 1.00 95.56 211 ASP A N 1
ATOM 1647 C CA . ASP A 1 211 ? -8.198 -2.567 -9.240 1.00 95.56 211 ASP A CA 1
ATOM 1648 C C . ASP A 1 211 ? -6.740 -3.064 -9.242 1.00 95.56 211 ASP A C 1
ATOM 1650 O O . ASP A 1 211 ? -6.170 -3.381 -10.292 1.00 95.56 211 ASP A O 1
ATOM 1654 N N . PHE A 1 212 ? -6.129 -3.106 -8.063 1.00 95.94 212 PHE A N 1
ATOM 1655 C CA . PHE A 1 212 ? -4.776 -3.568 -7.800 1.00 95.94 212 PHE A CA 1
ATOM 1656 C C . PHE A 1 212 ? -4.770 -4.365 -6.495 1.00 95.94 212 PHE A C 1
ATOM 1658 O O . PHE A 1 212 ? -5.572 -4.100 -5.599 1.00 95.94 212 PHE A O 1
ATOM 1665 N N . GLU A 1 213 ? -3.878 -5.350 -6.397 1.00 94.56 213 GLU A N 1
ATOM 1666 C CA . GLU A 1 213 ? -3.745 -6.154 -5.181 1.00 94.56 213 GLU A CA 1
ATOM 1667 C C . GLU A 1 213 ? -3.206 -5.299 -4.039 1.00 94.56 213 GLU A C 1
ATOM 1669 O O . GLU A 1 213 ? -2.461 -4.356 -4.280 1.00 94.56 213 GLU A O 1
ATOM 1674 N N . VAL A 1 214 ? -3.567 -5.633 -2.807 1.00 95.94 214 VAL A N 1
ATOM 1675 C CA . VAL A 1 214 ? -3.074 -4.990 -1.585 1.00 95.94 214 VAL A CA 1
ATOM 1676 C C . VAL A 1 214 ? -2.871 -6.059 -0.528 1.00 95.94 214 VAL A C 1
ATOM 1678 O O . VAL A 1 214 ? -3.684 -6.983 -0.415 1.00 95.94 214 VAL A O 1
ATOM 1681 N N . ASP A 1 215 ? -1.824 -5.896 0.270 1.00 96.88 215 ASP A N 1
ATOM 1682 C CA . ASP A 1 215 ? -1.738 -6.607 1.536 1.00 96.88 215 ASP A CA 1
ATOM 1683 C C . ASP A 1 215 ? -2.716 -5.971 2.528 1.00 96.88 215 ASP A C 1
ATOM 1685 O O . ASP A 1 215 ? -3.095 -4.800 2.406 1.00 96.88 215 ASP A O 1
ATOM 1689 N N . LEU A 1 216 ? -3.157 -6.757 3.504 1.00 98.44 216 LEU A N 1
ATOM 1690 C CA . LEU A 1 216 ? -4.152 -6.351 4.488 1.00 98.44 216 LEU A CA 1
ATOM 1691 C C . LEU A 1 216 ? -3.575 -6.531 5.888 1.00 98.44 216 LEU A C 1
ATOM 1693 O O . LEU A 1 216 ? -3.000 -7.579 6.182 1.00 98.44 216 LEU A O 1
ATOM 1697 N N . ALA A 1 217 ? -3.769 -5.549 6.761 1.00 98.56 217 ALA A N 1
ATOM 1698 C CA . ALA A 1 217 ? -3.426 -5.662 8.170 1.00 98.56 217 ALA A CA 1
ATOM 1699 C C . ALA A 1 217 ? -4.453 -4.978 9.075 1.00 98.56 217 ALA A C 1
ATOM 1701 O O . ALA A 1 217 ? -5.190 -4.088 8.650 1.00 98.56 217 ALA A O 1
ATOM 1702 N N . ILE A 1 218 ? -4.469 -5.380 10.343 1.00 98.69 218 ILE A N 1
ATOM 1703 C CA . ILE A 1 218 ? -5.204 -4.689 11.403 1.00 98.69 218 ILE A CA 1
ATOM 1704 C C . ILE A 1 218 ? -4.198 -4.122 12.402 1.00 98.69 218 ILE A C 1
ATOM 1706 O O . ILE A 1 218 ? -3.326 -4.845 12.887 1.00 98.69 218 ILE A O 1
ATOM 1710 N N . LEU A 1 219 ? -4.325 -2.831 12.703 1.00 98.62 219 LEU A N 1
ATOM 1711 C CA . LEU A 1 219 ? -3.561 -2.144 13.738 1.00 98.62 219 LEU A CA 1
ATOM 1712 C C . LEU A 1 219 ? -4.290 -2.235 15.082 1.00 98.62 219 LEU A C 1
ATOM 1714 O O . LEU A 1 219 ? -5.460 -1.865 15.181 1.00 98.62 219 LEU A O 1
ATOM 1718 N N . LEU A 1 220 ? -3.573 -2.692 16.107 1.00 98.38 220 LEU A N 1
ATOM 1719 C CA . LEU A 1 220 ? -4.115 -3.044 17.418 1.00 98.38 220 LEU A CA 1
ATOM 1720 C C . LEU A 1 220 ? -3.292 -2.435 18.564 1.00 98.38 220 LEU A C 1
ATOM 1722 O O . LEU A 1 220 ? -2.090 -2.190 18.411 1.00 98.38 220 LEU A O 1
ATOM 1726 N N . PRO A 1 221 ? -3.901 -2.202 19.741 1.00 97.38 221 PRO A N 1
ATOM 1727 C CA . PRO A 1 221 ? -3.192 -1.641 20.893 1.00 97.38 221 PRO A CA 1
ATOM 1728 C C . PRO A 1 221 ? -2.197 -2.627 21.523 1.00 97.38 221 PRO A C 1
ATOM 1730 O O . PRO A 1 221 ? -1.282 -2.206 22.225 1.00 97.38 221 PRO A O 1
ATOM 1733 N N . SER A 1 222 ? -2.375 -3.931 21.301 1.00 97.69 222 SER A N 1
ATOM 1734 C CA . SER A 1 222 ? -1.555 -5.009 21.855 1.00 97.69 222 SER A CA 1
ATOM 1735 C C . SER A 1 222 ? -1.640 -6.260 20.975 1.00 97.69 222 SER A C 1
ATOM 1737 O O . SER A 1 222 ? -2.491 -6.351 20.086 1.00 97.69 222 SER A O 1
ATOM 1739 N N . ARG A 1 223 ? -0.739 -7.225 21.198 1.00 97.75 223 ARG A N 1
ATOM 1740 C CA . ARG A 1 223 ? -0.723 -8.492 20.454 1.00 97.75 223 ARG A CA 1
ATOM 1741 C C . ARG A 1 223 ? -2.012 -9.288 20.726 1.00 97.75 223 ARG A C 1
ATOM 1743 O O . ARG A 1 223 ? -2.330 -9.509 21.898 1.00 97.75 223 ARG A O 1
ATOM 1750 N N . PRO A 1 224 ? -2.730 -9.766 19.692 1.00 97.38 224 PRO A N 1
ATOM 1751 C CA . PRO A 1 224 ? -3.810 -10.733 19.872 1.00 97.38 224 PRO A CA 1
ATOM 1752 C C . PRO A 1 224 ? -3.324 -12.020 20.543 1.00 97.38 224 PRO A C 1
ATOM 1754 O O . PRO A 1 224 ? -2.165 -12.408 20.409 1.00 97.38 224 PRO A O 1
ATOM 1757 N N . ASN A 1 225 ? -4.225 -12.723 21.230 1.00 97.75 225 ASN A N 1
ATOM 1758 C CA . ASN A 1 225 ? -3.925 -14.085 21.671 1.00 97.75 225 ASN A CA 1
ATOM 1759 C C . ASN A 1 225 ? -3.762 -15.032 20.463 1.00 97.75 225 ASN A C 1
ATOM 1761 O O . ASN A 1 225 ? -4.183 -14.716 19.351 1.00 97.75 225 ASN A O 1
ATOM 1765 N N . GLU A 1 226 ? -3.171 -16.204 20.686 1.00 98.12 226 GLU A N 1
ATOM 1766 C CA . GLU A 1 226 ? -2.797 -17.128 19.605 1.00 98.12 226 GLU A CA 1
ATOM 1767 C C . GLU A 1 226 ? -3.991 -17.652 18.788 1.00 98.12 226 GLU A C 1
ATOM 1769 O O . GLU A 1 226 ? -3.868 -17.856 17.583 1.00 98.12 226 GLU A O 1
ATOM 1774 N N . ASP A 1 227 ? -5.175 -17.797 19.391 1.00 98.19 227 ASP A N 1
ATOM 1775 C CA . ASP A 1 227 ? -6.383 -18.155 18.637 1.00 98.19 227 ASP A CA 1
ATOM 1776 C C . ASP A 1 227 ? -6.763 -17.056 17.629 1.00 98.19 227 ASP A C 1
ATOM 1778 O O . ASP A 1 227 ? -7.040 -17.335 16.460 1.00 98.19 227 ASP A O 1
ATOM 1782 N N . LEU A 1 228 ? -6.728 -15.793 18.060 1.00 98.38 228 LEU A N 1
ATOM 1783 C CA . LEU A 1 228 ? -7.028 -14.654 17.197 1.00 98.38 228 LEU A CA 1
ATOM 1784 C C . LEU A 1 228 ? -5.933 -14.421 16.154 1.00 98.38 228 LEU A C 1
ATOM 1786 O O . LEU A 1 228 ? -6.247 -14.023 15.035 1.00 98.38 228 LEU A O 1
ATOM 1790 N N . MET A 1 229 ? -4.673 -14.719 16.477 1.00 98.38 229 MET A N 1
ATOM 1791 C CA . MET A 1 229 ? -3.596 -14.757 15.485 1.00 98.38 229 MET A CA 1
ATOM 1792 C C . MET A 1 229 ? -3.887 -15.806 14.404 1.00 98.38 229 MET A C 1
ATOM 1794 O O . MET A 1 229 ? -3.815 -15.482 13.220 1.00 98.38 229 MET A O 1
ATOM 1798 N N . GLY A 1 230 ? -4.315 -17.013 14.791 1.00 98.25 230 GLY A N 1
ATOM 1799 C CA . GLY A 1 230 ? -4.715 -18.064 13.852 1.00 98.25 230 GLY A CA 1
ATOM 1800 C C . GLY A 1 230 ? -5.904 -17.666 12.970 1.00 98.25 230 GLY A C 1
ATOM 1801 O O . GLY A 1 230 ? -5.918 -17.956 11.773 1.00 98.25 230 GLY A O 1
ATOM 1802 N N . LEU A 1 231 ? -6.882 -16.933 13.518 1.00 98.19 231 LEU A N 1
ATOM 1803 C CA . LEU A 1 231 ? -7.980 -16.361 12.729 1.00 98.19 231 LEU A CA 1
ATOM 1804 C C . LEU A 1 231 ? -7.458 -15.426 11.626 1.00 98.19 231 LEU A C 1
ATOM 1806 O O . LEU A 1 231 ? -7.893 -15.533 10.476 1.00 98.19 231 LEU A O 1
ATOM 1810 N N . LEU A 1 232 ? -6.552 -14.508 11.969 1.00 98.31 232 LEU A N 1
ATOM 1811 C CA . LEU A 1 232 ? -5.996 -13.545 11.017 1.00 98.31 232 LEU A CA 1
ATOM 1812 C C . LEU A 1 232 ? -5.099 -14.224 9.975 1.00 98.31 232 LEU A C 1
ATOM 1814 O O . LEU A 1 232 ? -5.189 -13.897 8.792 1.00 98.31 232 LEU A O 1
ATOM 1818 N N . GLU A 1 233 ? -4.323 -15.230 10.377 1.00 97.81 233 GLU A N 1
ATOM 1819 C CA . GLU A 1 233 ? -3.500 -16.037 9.475 1.00 97.81 233 GLU A CA 1
ATOM 1820 C C . GLU A 1 233 ? -4.348 -16.769 8.425 1.00 97.81 233 GLU A C 1
ATOM 1822 O O . GLU A 1 233 ? -4.094 -16.643 7.223 1.00 97.81 233 GLU A O 1
ATOM 1827 N N . VAL A 1 234 ? -5.405 -17.474 8.847 1.00 97.88 234 VAL A N 1
ATOM 1828 C CA . VAL A 1 234 ? -6.339 -18.149 7.927 1.00 97.88 234 VAL A CA 1
ATOM 1829 C C . VAL A 1 234 ? -7.006 -17.139 6.994 1.00 97.88 234 VAL A C 1
ATOM 1831 O O . VAL A 1 234 ? -7.179 -17.400 5.801 1.00 97.88 234 VAL A O 1
ATOM 1834 N N . ALA A 1 235 ? -7.333 -15.957 7.517 1.00 97.81 235 ALA A N 1
ATOM 1835 C CA . ALA A 1 235 ? -7.859 -14.851 6.735 1.00 97.81 235 ALA A CA 1
ATOM 1836 C C . ALA A 1 235 ? -6.788 -14.119 5.907 1.00 97.81 235 ALA A C 1
ATOM 1838 O O . ALA A 1 235 ? -7.140 -13.157 5.235 1.00 97.81 235 ALA A O 1
ATOM 1839 N N . ARG A 1 236 ? -5.514 -14.534 5.910 1.00 97.38 236 ARG A N 1
ATOM 1840 C CA . ARG A 1 236 ? -4.402 -13.869 5.201 1.00 97.38 236 ARG A CA 1
ATOM 1841 C C . ARG A 1 236 ? -4.338 -12.360 5.465 1.00 97.38 236 ARG A C 1
ATOM 1843 O O . ARG A 1 236 ? -4.125 -11.567 4.549 1.00 97.38 236 ARG A O 1
ATOM 1850 N N . ILE A 1 237 ? -4.560 -11.979 6.716 1.00 98.38 237 ILE A N 1
ATOM 1851 C CA . ILE A 1 237 ? -4.501 -10.605 7.204 1.00 98.38 237 ILE A CA 1
ATOM 1852 C C . ILE A 1 237 ? -3.404 -10.541 8.262 1.00 98.38 237 ILE A C 1
ATOM 1854 O O . ILE A 1 237 ? -3.318 -11.387 9.146 1.00 98.38 237 ILE A O 1
ATOM 1858 N N . GLY A 1 238 ? -2.540 -9.542 8.154 1.00 98.31 238 GLY A N 1
ATOM 1859 C CA . GLY A 1 238 ? -1.523 -9.261 9.151 1.00 98.31 238 GLY A CA 1
ATOM 1860 C C . GLY A 1 238 ? -2.085 -8.615 10.412 1.00 98.31 238 GLY A C 1
ATOM 1861 O O . GLY A 1 238 ? -3.102 -7.923 10.375 1.00 98.31 238 GLY A O 1
ATOM 1862 N N . ALA A 1 239 ? -1.379 -8.763 11.525 1.00 98.38 239 ALA A N 1
ATOM 1863 C CA . ALA A 1 239 ? -1.581 -7.928 12.702 1.00 98.38 239 ALA A CA 1
ATOM 1864 C C . ALA A 1 239 ? -0.371 -7.013 12.880 1.00 98.38 239 ALA A C 1
ATOM 1866 O O . ALA A 1 239 ? 0.768 -7.460 12.762 1.00 98.38 239 ALA A O 1
ATOM 1867 N N . ILE A 1 240 ? -0.628 -5.745 13.184 1.00 98.56 240 ILE A N 1
ATOM 1868 C CA . ILE A 1 240 ? 0.366 -4.776 13.638 1.00 98.56 240 ILE A CA 1
ATOM 1869 C C . ILE A 1 240 ? -0.061 -4.359 15.037 1.00 98.56 240 ILE A C 1
ATOM 1871 O O . ILE A 1 240 ? -1.225 -4.021 15.249 1.00 98.56 240 ILE A O 1
ATOM 1875 N N . TRP A 1 241 ? 0.851 -4.366 16.000 1.00 98.31 241 TRP A N 1
ATOM 1876 C CA . TRP A 1 241 ? 0.522 -3.938 17.356 1.00 98.31 241 TRP A CA 1
ATOM 1877 C C . TRP A 1 241 ? 1.633 -3.128 17.994 1.00 98.31 241 TRP A C 1
A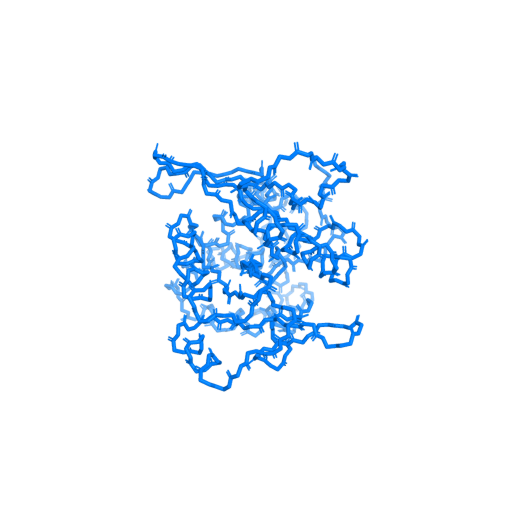TOM 1879 O O . TRP A 1 241 ? 2.799 -3.185 17.594 1.00 98.31 241 TRP A O 1
ATOM 1889 N N . ARG A 1 242 ? 1.241 -2.344 18.995 1.00 96.44 242 ARG A N 1
ATOM 1890 C CA . ARG A 1 242 ? 2.166 -1.541 19.784 1.00 96.44 242 ARG A CA 1
ATOM 1891 C C . ARG A 1 242 ? 3.028 -2.436 20.676 1.00 96.44 242 ARG A C 1
ATOM 1893 O O . ARG A 1 242 ? 2.512 -3.305 21.376 1.00 96.44 242 ARG A O 1
ATOM 1900 N N . ASP A 1 243 ? 4.328 -2.170 20.675 1.00 94.56 243 ASP A N 1
ATOM 1901 C CA . ASP A 1 243 ? 5.322 -2.805 21.538 1.00 94.56 243 ASP A CA 1
ATOM 1902 C C . ASP A 1 243 ? 6.153 -1.707 22.221 1.00 94.56 243 ASP A C 1
ATOM 1904 O O . ASP A 1 243 ? 7.066 -1.113 21.647 1.00 94.56 243 ASP A O 1
ATOM 1908 N N . GLY A 1 244 ? 5.741 -1.319 23.431 1.00 92.50 244 GLY A N 1
ATOM 1909 C CA . GLY A 1 244 ? 6.320 -0.178 24.142 1.00 92.50 244 GLY A CA 1
ATOM 1910 C C . GLY A 1 244 ? 6.136 1.154 23.396 1.00 92.50 244 GLY A C 1
ATOM 1911 O O . GLY A 1 244 ? 5.036 1.722 23.363 1.00 92.50 244 GLY A O 1
ATOM 1912 N N . THR A 1 245 ? 7.233 1.688 22.851 1.00 91.44 245 THR A N 1
ATOM 1913 C CA . THR A 1 245 ? 7.278 2.947 22.077 1.00 91.44 245 THR A CA 1
ATOM 1914 C C . THR A 1 245 ? 7.381 2.726 20.565 1.00 91.44 245 THR A C 1
ATOM 1916 O O . THR A 1 245 ? 7.408 3.699 19.810 1.00 91.44 245 THR A O 1
ATOM 1919 N N . SER A 1 246 ? 7.441 1.471 20.118 1.00 95.00 246 SER A N 1
ATOM 1920 C CA . SER A 1 246 ? 7.472 1.083 18.710 1.00 95.00 246 SER A CA 1
ATOM 1921 C C . SER A 1 246 ? 6.238 0.255 18.340 1.00 95.00 246 SER A C 1
ATOM 1923 O O . SER A 1 246 ? 5.307 0.078 19.132 1.00 95.00 246 SER A O 1
ATOM 1925 N N . PHE A 1 247 ? 6.222 -0.225 17.098 1.00 97.25 247 PHE A N 1
ATOM 1926 C CA . PHE A 1 247 ? 5.256 -1.195 16.607 1.00 97.25 247 PHE A CA 1
ATOM 1927 C C . PHE A 1 247 ? 5.992 -2.393 16.018 1.00 97.25 247 PHE A C 1
ATOM 1929 O O . PHE A 1 247 ? 7.096 -2.259 15.484 1.00 97.25 247 PHE A O 1
ATOM 1936 N N . THR A 1 248 ? 5.353 -3.551 16.108 1.00 97.19 248 THR A N 1
ATOM 1937 C CA . THR A 1 248 ? 5.809 -4.808 15.513 1.00 97.19 248 THR A CA 1
ATOM 1938 C C . THR A 1 248 ? 4.652 -5.469 14.763 1.00 97.19 248 THR A C 1
ATOM 1940 O O . THR A 1 248 ? 3.515 -4.991 14.832 1.00 97.19 248 THR A O 1
ATOM 1943 N N . ASP A 1 249 ? 4.936 -6.528 14.009 1.00 97.50 249 ASP A N 1
ATOM 1944 C CA . ASP A 1 249 ? 3.952 -7.185 13.154 1.00 97.50 249 ASP A CA 1
ATOM 1945 C C . ASP A 1 249 ? 4.042 -8.714 13.156 1.00 97.50 249 ASP A C 1
ATOM 1947 O O . ASP A 1 249 ? 5.018 -9.314 13.603 1.00 97.50 249 ASP A O 1
ATOM 1951 N N . SER A 1 250 ? 2.980 -9.348 12.660 1.00 96.88 250 SER A N 1
ATOM 1952 C CA . SER A 1 250 ? 2.813 -10.803 12.627 1.00 96.88 250 SER A CA 1
ATOM 1953 C C . SER A 1 250 ? 3.616 -11.518 11.534 1.00 96.88 250 SER A C 1
ATOM 1955 O O . SER A 1 250 ? 3.441 -12.719 11.362 1.00 96.88 250 SER A O 1
ATOM 1957 N N . GLN A 1 251 ? 4.418 -10.806 10.742 1.00 94.06 251 GLN A N 1
ATOM 1958 C CA . GLN A 1 251 ? 5.134 -11.324 9.573 1.00 94.06 251 GLN A CA 1
ATOM 1959 C C . GLN A 1 251 ? 6.627 -10.960 9.617 1.00 94.06 251 GLN A C 1
ATOM 1961 O O . GLN A 1 251 ? 7.235 -10.646 8.590 1.00 94.06 251 GLN A O 1
ATOM 1966 N N . ASP A 1 252 ? 7.227 -10.975 10.810 1.00 89.06 252 ASP A N 1
ATOM 1967 C CA . ASP A 1 252 ? 8.667 -10.770 11.016 1.00 89.06 252 ASP A CA 1
ATOM 1968 C C . ASP A 1 252 ? 9.201 -9.486 10.351 1.00 89.06 252 ASP A C 1
ATOM 1970 O O . ASP A 1 252 ? 10.230 -9.455 9.652 1.00 89.06 252 ASP A O 1
ATOM 1974 N N . GLY A 1 253 ? 8.453 -8.397 10.527 1.00 87.62 253 GLY A N 1
ATOM 1975 C CA . GLY A 1 253 ? 8.803 -7.084 10.005 1.00 87.62 253 GLY A CA 1
ATOM 1976 C C . GLY A 1 253 ? 8.300 -6.831 8.586 1.00 87.62 253 GLY A C 1
ATOM 1977 O O . GLY A 1 253 ? 8.481 -5.722 8.090 1.00 87.62 253 GLY A O 1
ATOM 1978 N N . HIS A 1 254 ? 7.738 -7.818 7.877 1.00 87.44 254 HIS A N 1
ATOM 1979 C CA . HIS A 1 254 ? 7.364 -7.667 6.464 1.00 87.44 254 HIS A CA 1
ATOM 1980 C C . HIS A 1 254 ? 6.370 -6.519 6.245 1.00 87.44 254 HIS A C 1
ATOM 1982 O O . HIS A 1 254 ? 6.547 -5.723 5.324 1.00 87.44 254 HIS A O 1
ATOM 1988 N N . LEU A 1 255 ? 5.398 -6.367 7.147 1.00 90.62 255 LEU A N 1
ATOM 1989 C CA . LEU A 1 255 ? 4.373 -5.320 7.068 1.00 90.62 255 LEU A CA 1
ATOM 1990 C C . LEU A 1 255 ? 4.902 -3.932 7.455 1.00 90.62 255 LEU A C 1
ATOM 1992 O O . LEU A 1 255 ? 4.242 -2.921 7.222 1.00 90.62 255 LEU A O 1
ATOM 1996 N N . LEU A 1 256 ? 6.100 -3.870 8.037 1.00 88.94 256 LEU A N 1
ATOM 1997 C CA . LEU A 1 256 ? 6.736 -2.642 8.507 1.00 88.94 256 LEU A CA 1
ATOM 1998 C C . LEU A 1 256 ? 8.032 -2.310 7.749 1.00 88.94 256 LEU A C 1
ATOM 2000 O O . LEU A 1 256 ? 8.631 -1.262 8.002 1.00 88.94 256 LEU A O 1
ATOM 2004 N N . ARG A 1 257 ? 8.444 -3.133 6.774 1.00 80.19 257 ARG A N 1
ATOM 2005 C CA . ARG A 1 257 ? 9.599 -2.864 5.900 1.00 80.19 257 ARG A CA 1
ATOM 2006 C C . ARG A 1 257 ? 9.365 -1.606 5.057 1.00 80.19 257 ARG A C 1
ATOM 2008 O O . ARG A 1 257 ? 8.244 -1.264 4.682 1.00 80.19 257 ARG A O 1
ATOM 2015 N N . SER A 1 258 ? 10.434 -0.835 4.861 1.00 59.12 258 SER A N 1
ATOM 2016 C CA . SER A 1 258 ? 10.427 0.493 4.228 1.00 59.12 258 SER A CA 1
ATOM 2017 C C . SER A 1 258 ? 10.533 0.439 2.717 1.00 59.12 258 SER A C 1
ATOM 2019 O O . SER A 1 258 ? 11.520 -0.174 2.256 1.00 59.12 258 SER A O 1
#

Foldseek 3Di:
DAACLVPDDALLLLLQLLVVLLVVVDQDDLPDPSLVVSSLLQSHGSVSSSLSSQQSVCQVPPPHGDPHDDDPSSVVSVVPVVPVVSSVLSNQQSSLLSNCVVVQWDQFPVRKIKGWAAADAADPDDDDDDPCVVVVVFVNLQRVLLVLQCCQQPVPSPFWTKMWIHDPVDIAIQRIAGSRQQEGEHETNALDPVVLVVQLVSQVVVQNRRSHDGAYEYEYADDHDPVSVVVCVVSNYKYWYDDPSHIDIPPGCSVRDD

Radius of gyration: 20.78 Å; chains: 1; bounding box: 54×37×55 Å